Protein AF-A0A957CDW3-F1 (afdb_monomer_lite)

Sequence (200 aa):
MITVSVGALLAKTVTDSLGHLIYVVRAGDLIFYVGQSRRDVLTRFAEHVQKPSRLGQLIRLNAPASHDWLVDFYALADCTAFVRQKSLFALQAWQHFDMDMAEQAMIAAMRPVLNLDFNEKPTPLPARYRGHAALQLPKPVSNVSPTTSPQDRIWLNRMSLQGWVYEKTGTRTIWRHRSGKTLTEAEMAPYRYAGRVPRA

Foldseek 3Di:
DDKDFQLCLVVVVDDDQPQFFKKWKFDVLATADIDGHPPGPSVVVVCCLVDPHLVNVQLVQQPPVSRRIMMDTDHLVNLLVLLCVVDPPCVVVSPDDDPVSSRLSCCCVSQHQQDPPSRPDHDADDPVGPDCVVSVGPDPVPVPPPDPDPLLVVLVVVQVVQQWDWDDDDPWIKIAHPVRDIDTPVRCVVCSVVSHYDDD

Structure (mmCIF, N/CA/C/O backbone):
data_AF-A0A957CDW3-F1
#
_entry.id   AF-A0A957CDW3-F1
#
loop_
_atom_site.group_PDB
_atom_site.id
_atom_site.type_symbol
_atom_site.label_atom_id
_atom_site.label_alt_id
_atom_site.label_comp_id
_atom_site.label_asym_id
_atom_site.label_entity_id
_atom_site.label_seq_id
_atom_site.pdbx_PDB_ins_code
_atom_site.Cartn_x
_atom_site.Cartn_y
_atom_site.Cartn_z
_atom_site.occupancy
_atom_site.B_iso_or_equiv
_atom_site.auth_seq_id
_atom_site.auth_comp_id
_atom_site.auth_asym_id
_atom_site.auth_atom_id
_atom_site.pdbx_PDB_model_num
ATOM 1 N N . MET A 1 1 ? 9.710 -14.185 -4.065 1.00 92.62 1 MET A N 1
ATOM 2 C CA . MET A 1 1 ? 8.808 -13.352 -3.238 1.00 92.62 1 MET A CA 1
ATOM 3 C C . MET A 1 1 ? 8.793 -13.821 -1.786 1.00 92.62 1 MET A C 1
ATOM 5 O O . MET A 1 1 ? 8.586 -15.006 -1.541 1.00 92.62 1 MET A O 1
ATOM 9 N N . ILE A 1 2 ? 8.963 -12.894 -0.842 1.00 94.94 2 ILE A N 1
ATOM 10 C CA . ILE A 1 2 ? 8.829 -13.111 0.610 1.00 94.94 2 ILE A CA 1
ATOM 11 C C . ILE A 1 2 ? 7.685 -12.233 1.126 1.00 94.94 2 ILE A C 1
ATOM 13 O O . ILE A 1 2 ? 7.596 -11.079 0.730 1.00 94.94 2 ILE A O 1
ATOM 17 N N . THR A 1 3 ? 6.838 -12.735 2.024 1.00 97.19 3 THR A N 1
ATOM 18 C CA . THR A 1 3 ? 5.757 -11.945 2.641 1.00 97.19 3 THR A CA 1
ATOM 19 C C . THR A 1 3 ? 5.965 -11.853 4.145 1.00 97.19 3 THR A C 1
ATOM 21 O O . THR A 1 3 ? 6.138 -12.868 4.817 1.00 97.19 3 THR A O 1
ATOM 24 N N . VAL A 1 4 ? 5.901 -10.638 4.685 1.00 97.50 4 VAL A N 1
ATOM 25 C CA . VAL A 1 4 ? 6.005 -10.360 6.125 1.00 97.50 4 VAL A CA 1
ATOM 26 C C . VAL A 1 4 ? 4.904 -9.408 6.571 1.00 97.50 4 VAL A C 1
ATOM 28 O O . VAL A 1 4 ? 4.278 -8.752 5.743 1.00 97.50 4 VAL A O 1
ATOM 31 N N . SER A 1 5 ? 4.650 -9.305 7.875 1.00 98.19 5 SER A N 1
ATOM 32 C CA . SER A 1 5 ? 3.726 -8.294 8.393 1.00 98.19 5 SER A CA 1
ATOM 33 C C . SER A 1 5 ? 4.432 -6.965 8.662 1.00 98.19 5 SER A C 1
ATOM 35 O O . SER A 1 5 ? 5.624 -6.919 8.983 1.00 98.19 5 SER A O 1
ATOM 37 N N . VAL A 1 6 ? 3.682 -5.864 8.602 1.00 98.12 6 VAL A N 1
ATOM 38 C CA . VAL A 1 6 ? 4.160 -4.548 9.047 1.00 98.12 6 VAL A CA 1
ATOM 39 C C . VAL A 1 6 ? 4.594 -4.617 10.512 1.00 98.12 6 VAL A C 1
ATOM 41 O O . VAL A 1 6 ? 5.636 -4.072 10.857 1.00 98.12 6 VAL A O 1
ATOM 44 N N . GLY A 1 7 ? 3.856 -5.332 11.367 1.00 98.00 7 GLY A N 1
ATOM 45 C CA . GLY A 1 7 ? 4.224 -5.536 12.769 1.00 98.00 7 GLY A CA 1
ATOM 46 C C . GLY A 1 7 ? 5.605 -6.178 12.941 1.00 98.00 7 GLY A C 1
ATOM 47 O O . GLY A 1 7 ? 6.403 -5.684 13.734 1.00 98.00 7 GLY A O 1
ATOM 48 N N . ALA A 1 8 ? 5.925 -7.216 12.160 1.00 97.56 8 ALA A N 1
ATOM 49 C CA . ALA A 1 8 ? 7.238 -7.866 12.186 1.00 97.56 8 ALA A CA 1
ATOM 50 C C . ALA A 1 8 ? 8.365 -6.920 11.731 1.00 97.56 8 ALA A C 1
ATOM 52 O O . ALA A 1 8 ? 9.437 -6.883 12.338 1.00 97.56 8 ALA A O 1
ATOM 53 N N . LEU A 1 9 ? 8.108 -6.094 10.710 1.00 96.56 9 LEU A N 1
ATOM 54 C CA . LEU A 1 9 ? 9.056 -5.070 10.260 1.00 96.56 9 LEU A CA 1
ATOM 55 C C . LEU A 1 9 ? 9.297 -3.996 11.323 1.00 96.56 9 LEU A C 1
ATOM 57 O O . LEU A 1 9 ? 10.441 -3.624 11.577 1.00 96.56 9 LEU A O 1
ATOM 61 N N . LEU A 1 10 ? 8.235 -3.523 11.979 1.00 96.12 10 LEU A N 1
ATOM 62 C CA . LEU A 1 10 ? 8.336 -2.548 13.067 1.00 96.12 10 LEU A CA 1
ATOM 63 C C . LEU A 1 10 ? 9.081 -3.122 14.280 1.00 96.12 10 LEU A C 1
ATOM 65 O O . LEU A 1 10 ? 9.873 -2.413 14.899 1.00 96.12 10 LEU A O 1
ATOM 69 N N . ALA A 1 11 ? 8.873 -4.405 14.579 1.00 97.06 11 ALA A N 1
ATOM 70 C CA . ALA A 1 11 ? 9.587 -5.136 15.623 1.00 97.06 11 ALA A CA 1
ATOM 71 C C . ALA A 1 11 ? 11.026 -5.521 15.229 1.00 97.06 11 ALA A C 1
ATOM 73 O O . ALA A 1 11 ? 11.760 -6.044 16.065 1.00 97.06 11 ALA A O 1
ATOM 74 N N . LYS A 1 12 ? 11.440 -5.257 13.979 1.00 95.62 12 LYS A N 1
ATOM 75 C CA . LYS A 1 12 ? 12.754 -5.614 13.420 1.00 95.62 12 LYS A CA 1
ATOM 76 C C . LYS A 1 12 ? 13.086 -7.108 13.550 1.00 95.62 12 LYS A C 1
ATOM 78 O O . LYS A 1 12 ? 14.241 -7.470 13.745 1.00 95.62 12 LYS A O 1
ATOM 83 N N . THR A 1 13 ? 12.080 -7.977 13.444 1.00 96.69 13 THR A N 1
ATOM 84 C CA . THR A 1 13 ? 12.263 -9.438 13.523 1.00 96.69 13 THR A CA 1
ATOM 85 C C . THR A 1 13 ? 12.524 -10.086 12.163 1.00 96.69 13 THR A C 1
ATOM 87 O O . THR A 1 13 ? 12.844 -11.269 12.095 1.00 96.69 13 THR A O 1
ATOM 90 N N . VAL A 1 14 ? 12.401 -9.321 11.078 1.00 94.25 14 VAL A N 1
ATOM 91 C CA . VAL A 1 14 ? 12.679 -9.768 9.711 1.00 94.25 14 VAL A CA 1
ATOM 92 C C . VAL A 1 14 ? 14.147 -9.512 9.388 1.00 94.25 14 VAL A C 1
ATOM 94 O O . VAL A 1 14 ? 14.598 -8.370 9.451 1.00 94.25 14 VAL A O 1
ATOM 97 N N . THR A 1 15 ? 14.882 -10.561 9.027 1.00 87.88 15 THR A N 1
ATOM 98 C CA . THR A 1 15 ? 16.323 -10.489 8.730 1.00 87.88 15 THR A CA 1
ATOM 99 C C . THR A 1 15 ? 16.674 -10.869 7.295 1.00 87.88 15 THR A C 1
ATOM 101 O O . THR A 1 15 ? 17.734 -10.475 6.816 1.00 87.88 15 THR A O 1
ATOM 104 N N . ASP A 1 16 ? 15.791 -11.578 6.589 1.00 85.31 16 ASP A N 1
ATOM 105 C CA . ASP A 1 16 ? 16.038 -12.038 5.224 1.00 85.31 16 ASP A CA 1
ATOM 106 C C . ASP A 1 16 ? 15.225 -11.232 4.203 1.00 85.31 16 ASP A C 1
ATOM 108 O O . ASP A 1 16 ? 14.002 -11.344 4.103 1.00 85.31 16 ASP A O 1
ATOM 112 N N . SER A 1 17 ? 15.921 -10.368 3.469 1.00 86.88 17 SER A N 1
ATOM 113 C CA . SER A 1 17 ? 15.376 -9.631 2.321 1.00 86.88 17 SER A CA 1
ATOM 114 C C . SER A 1 17 ? 16.399 -9.466 1.193 1.00 86.88 17 SER A C 1
ATOM 116 O O . SER A 1 17 ? 16.165 -8.732 0.231 1.00 86.88 17 SER A O 1
ATOM 118 N N . LEU A 1 18 ? 17.540 -10.159 1.288 1.00 87.75 18 LEU A N 1
ATOM 119 C CA . LEU A 1 18 ? 18.625 -10.038 0.319 1.00 87.75 18 LEU A CA 1
ATOM 120 C C . LEU A 1 18 ? 18.124 -10.393 -1.087 1.00 87.75 18 LEU A C 1
ATOM 122 O O . LEU A 1 18 ? 17.318 -11.304 -1.273 1.00 87.75 18 LEU A O 1
ATOM 126 N N . GLY A 1 19 ? 18.563 -9.622 -2.083 1.00 87.19 19 GLY A N 1
ATOM 127 C CA . GLY A 1 19 ? 18.152 -9.793 -3.481 1.00 87.19 19 GLY A CA 1
ATOM 128 C C . GLY A 1 19 ? 16.737 -9.302 -3.819 1.00 87.19 19 GLY A C 1
ATOM 129 O O . GLY A 1 19 ? 16.377 -9.282 -4.997 1.00 87.19 19 GLY A O 1
ATOM 130 N N . HIS A 1 20 ? 15.950 -8.858 -2.835 1.00 92.00 20 HIS A N 1
ATOM 131 C CA . HIS A 1 20 ? 14.648 -8.248 -3.075 1.00 92.00 20 HIS A CA 1
ATOM 132 C C . HIS A 1 20 ? 14.802 -6.732 -3.146 1.00 92.00 20 HIS A C 1
ATOM 134 O O . HIS A 1 20 ? 15.309 -6.099 -2.222 1.00 92.00 20 HIS A O 1
ATOM 140 N N . LEU A 1 21 ? 14.381 -6.151 -4.265 1.00 94.19 21 LEU A N 1
ATOM 141 C CA . LEU A 1 21 ? 14.587 -4.731 -4.560 1.00 94.19 21 LEU A CA 1
ATOM 142 C C . LEU A 1 21 ? 13.279 -3.945 -4.582 1.00 94.19 21 LEU A C 1
ATOM 144 O O . LEU A 1 21 ? 13.303 -2.719 -4.525 1.00 94.19 21 LEU A O 1
ATOM 148 N N . ILE A 1 22 ? 12.141 -4.636 -4.656 1.00 97.50 22 ILE A N 1
ATOM 149 C CA . ILE A 1 22 ? 10.808 -4.037 -4.720 1.00 97.50 22 ILE A CA 1
ATOM 150 C C . ILE A 1 22 ? 9.981 -4.556 -3.548 1.00 97.50 22 ILE A C 1
ATOM 152 O O . ILE A 1 22 ? 10.108 -5.713 -3.150 1.00 97.50 22 ILE A O 1
ATOM 156 N N . TYR A 1 23 ? 9.138 -3.702 -2.979 1.00 98.12 23 TYR A N 1
ATOM 157 C CA . TYR A 1 23 ? 8.225 -4.056 -1.904 1.00 98.12 23 TYR A CA 1
ATOM 158 C C . TYR A 1 23 ? 6.816 -3.523 -2.165 1.00 98.12 23 TYR A C 1
ATOM 160 O O . TYR A 1 23 ? 6.630 -2.432 -2.705 1.00 98.12 23 TYR A O 1
ATOM 168 N N . VAL A 1 24 ? 5.815 -4.296 -1.753 1.00 98.50 24 VAL A N 1
ATOM 169 C CA . VAL A 1 24 ? 4.394 -3.983 -1.920 1.00 98.50 24 VAL A CA 1
ATOM 170 C C . VAL A 1 24 ? 3.710 -4.037 -0.564 1.00 98.50 24 VAL A C 1
ATOM 172 O O . VAL A 1 24 ? 3.741 -5.068 0.095 1.00 98.50 24 VAL A O 1
ATOM 175 N N . VAL A 1 25 ? 3.071 -2.945 -0.144 1.00 98.56 25 VAL A N 1
ATOM 176 C CA . VAL A 1 25 ? 2.333 -2.869 1.128 1.00 98.56 25 VAL A CA 1
ATOM 177 C C . VAL A 1 25 ? 0.840 -3.006 0.864 1.00 98.56 25 VAL A C 1
ATOM 179 O O . VAL A 1 25 ? 0.289 -2.233 0.075 1.00 98.56 25 VAL A O 1
ATOM 182 N N . ARG A 1 26 ? 0.161 -3.940 1.539 1.00 98.56 26 ARG A N 1
ATOM 183 C CA . ARG A 1 26 ? -1.263 -4.237 1.307 1.00 98.56 26 ARG A CA 1
ATOM 184 C C . ARG A 1 26 ? -2.026 -4.701 2.547 1.00 98.56 26 ARG A C 1
ATOM 186 O O . ARG A 1 26 ? -1.447 -5.206 3.504 1.00 98.56 26 ARG A O 1
ATOM 193 N N . ALA A 1 27 ? -3.351 -4.584 2.497 1.00 98.19 27 ALA A N 1
ATOM 194 C CA . ALA A 1 27 ? -4.272 -5.201 3.454 1.00 98.19 27 ALA A CA 1
ATOM 195 C C . ALA A 1 27 ? -5.297 -6.066 2.709 1.00 98.19 27 ALA A C 1
ATOM 197 O O . ALA A 1 27 ? -6.208 -5.540 2.064 1.00 98.19 27 ALA A O 1
ATOM 198 N N . GLY A 1 28 ? -5.149 -7.392 2.802 1.00 96.19 28 GLY A N 1
ATOM 199 C CA . GLY A 1 28 ? -5.871 -8.322 1.930 1.00 96.19 28 GLY A CA 1
ATOM 200 C C . GLY A 1 28 ? -5.474 -8.088 0.471 1.00 96.19 28 GLY A C 1
ATOM 201 O O . GLY A 1 28 ? -4.280 -8.066 0.165 1.00 96.19 28 GLY A O 1
ATOM 202 N N . ASP A 1 29 ? -6.468 -7.847 -0.385 1.00 97.12 29 ASP A N 1
ATOM 203 C CA . ASP A 1 29 ? -6.284 -7.560 -1.817 1.00 97.12 29 ASP A CA 1
ATOM 204 C C . ASP A 1 29 ? -6.042 -6.072 -2.119 1.00 97.12 29 ASP A C 1
ATOM 206 O O . ASP A 1 29 ? -5.715 -5.697 -3.243 1.00 97.12 29 ASP A O 1
ATOM 210 N N . LEU A 1 30 ? -6.218 -5.187 -1.131 1.00 97.50 30 LEU A N 1
ATOM 211 C CA . LEU A 1 30 ? -6.026 -3.756 -1.336 1.00 97.50 30 LEU A CA 1
ATOM 212 C C . LEU A 1 30 ? -4.543 -3.398 -1.256 1.00 97.50 30 LEU A C 1
ATOM 214 O O . LEU A 1 30 ? -3.965 -3.405 -0.167 1.00 97.50 30 LEU A O 1
ATOM 218 N N . ILE A 1 31 ? -3.962 -3.002 -2.387 1.00 98.56 31 ILE A N 1
ATOM 219 C CA . ILE A 1 31 ? -2.577 -2.537 -2.457 1.00 98.56 31 ILE A CA 1
ATOM 220 C C . ILE A 1 31 ? -2.498 -1.053 -2.096 1.00 98.56 31 ILE A C 1
ATOM 222 O O . ILE A 1 31 ? -3.066 -0.195 -2.770 1.00 98.56 31 ILE A O 1
ATOM 226 N N . PHE A 1 32 ? -1.765 -0.724 -1.036 1.00 98.38 32 PHE A N 1
ATOM 227 C CA . PHE A 1 32 ? -1.558 0.663 -0.630 1.00 98.38 32 PHE A CA 1
ATOM 228 C C . PHE A 1 32 ? -0.414 1.319 -1.377 1.00 98.38 32 PHE A C 1
ATOM 230 O O . PHE A 1 32 ? -0.538 2.479 -1.762 1.00 98.38 32 PHE A O 1
ATOM 237 N N . TYR A 1 33 ? 0.701 0.614 -1.542 1.00 98.62 33 TYR A N 1
ATOM 238 C CA . TYR A 1 33 ? 1.927 1.213 -2.048 1.00 98.62 33 TYR A CA 1
ATOM 239 C C . TYR A 1 33 ? 2.832 0.167 -2.685 1.00 98.62 33 TYR A C 1
ATOM 241 O O . TYR A 1 33 ? 2.944 -0.943 -2.169 1.00 98.62 33 TYR A O 1
ATOM 249 N N . VAL A 1 34 ? 3.501 0.556 -3.764 1.00 98.56 34 VAL A N 1
ATOM 250 C CA . VAL A 1 34 ? 4.625 -0.161 -4.366 1.00 98.56 34 VAL A CA 1
ATOM 251 C C . VAL A 1 34 ? 5.841 0.748 -4.253 1.00 98.56 34 VAL A C 1
ATOM 253 O O . VAL A 1 34 ? 5.745 1.937 -4.543 1.00 98.56 34 VAL A O 1
ATOM 256 N N . GLY A 1 35 ? 6.967 0.221 -3.797 1.00 97.75 35 GLY A N 1
ATOM 257 C CA . GLY A 1 35 ? 8.205 0.980 -3.708 1.00 97.75 35 GLY A CA 1
ATOM 258 C C . GLY A 1 35 ? 9.411 0.126 -4.036 1.00 97.75 35 GLY A C 1
ATOM 259 O O . GLY A 1 35 ? 9.346 -1.099 -4.001 1.00 97.75 35 GLY A O 1
ATOM 260 N N . GLN A 1 36 ? 10.535 0.782 -4.283 1.00 97.25 36 GLN A N 1
ATOM 261 C CA . GLN A 1 36 ? 11.801 0.114 -4.557 1.00 97.25 36 GLN A CA 1
ATOM 262 C C . GLN A 1 36 ? 12.953 0.617 -3.677 1.00 97.25 36 GLN A C 1
ATOM 264 O O . GLN A 1 36 ? 12.893 1.700 -3.083 1.00 97.25 36 GLN A O 1
ATOM 269 N N . SER A 1 37 ? 14.014 -0.182 -3.579 1.00 95.38 37 SER A N 1
ATOM 270 C CA . SER A 1 37 ? 15.261 0.154 -2.893 1.00 95.38 37 SER A CA 1
ATOM 271 C C . SER A 1 37 ? 16.440 -0.581 -3.526 1.00 95.38 37 SER A C 1
ATOM 273 O O . SER A 1 37 ? 16.475 -1.806 -3.550 1.00 95.38 37 SER A O 1
ATOM 275 N N . ARG A 1 38 ? 17.457 0.168 -3.976 1.00 90.06 38 ARG A N 1
ATOM 276 C CA . ARG A 1 38 ? 18.706 -0.403 -4.526 1.00 90.06 38 ARG A CA 1
ATOM 277 C C . ARG A 1 38 ? 19.630 -1.003 -3.467 1.00 90.06 38 ARG A C 1
ATOM 279 O O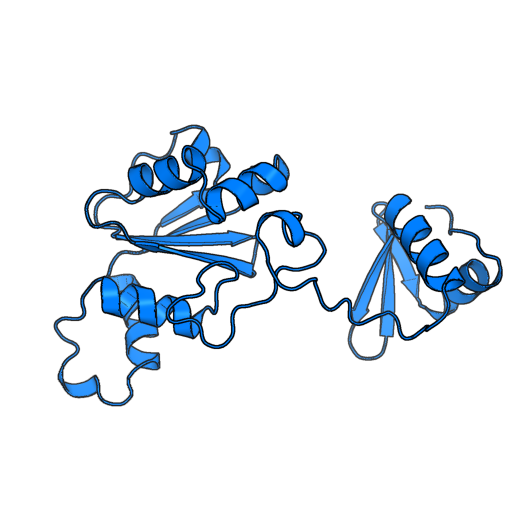 . ARG A 1 38 ? 20.579 -1.691 -3.819 1.00 90.06 38 ARG A O 1
ATOM 286 N N . ARG A 1 39 ? 19.426 -0.649 -2.195 1.00 87.81 39 ARG A N 1
ATOM 287 C CA . ARG A 1 39 ? 20.315 -1.043 -1.092 1.00 87.81 39 ARG A CA 1
ATOM 288 C C . ARG A 1 39 ? 19.686 -2.147 -0.262 1.00 87.81 39 ARG A C 1
ATOM 290 O O . ARG A 1 39 ? 20.239 -3.229 -0.155 1.00 87.81 39 ARG A O 1
ATOM 297 N N . ASP A 1 40 ? 18.550 -1.821 0.337 1.00 91.56 40 ASP A N 1
ATOM 298 C CA . ASP A 1 40 ? 17.845 -2.675 1.281 1.00 91.56 40 ASP A C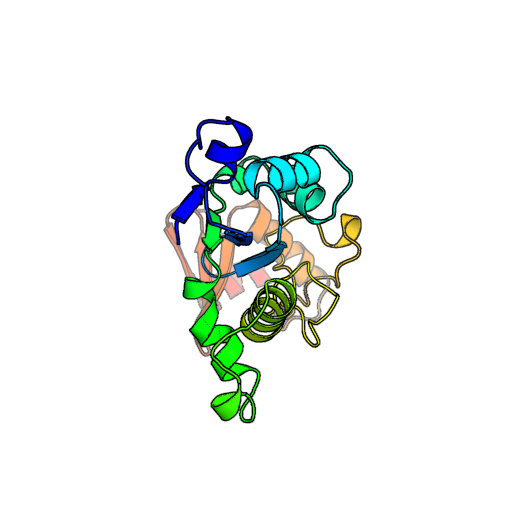A 1
ATOM 299 C C . ASP A 1 40 ? 16.396 -2.187 1.415 1.00 91.56 40 ASP A C 1
ATOM 301 O O . ASP A 1 40 ? 16.141 -1.001 1.676 1.00 91.56 40 ASP A O 1
ATOM 305 N N . VAL A 1 41 ? 15.442 -3.087 1.193 1.00 95.06 41 VAL A N 1
ATOM 306 C CA . VAL A 1 41 ? 14.007 -2.796 1.304 1.00 95.06 41 VAL A CA 1
ATOM 307 C C . VAL A 1 41 ? 13.578 -2.594 2.757 1.00 95.06 41 VAL A C 1
ATOM 309 O O . VAL A 1 41 ? 12.691 -1.776 3.004 1.00 95.06 41 VAL A O 1
ATOM 312 N N . LEU A 1 42 ? 14.241 -3.238 3.726 1.00 95.19 42 LEU A N 1
ATOM 313 C CA . LEU A 1 42 ? 13.925 -3.099 5.152 1.00 95.19 42 LEU A CA 1
ATOM 314 C C . LEU A 1 42 ? 14.270 -1.696 5.652 1.00 95.19 42 LEU A C 1
ATOM 316 O O . LEU A 1 42 ? 13.422 -1.012 6.231 1.00 95.19 42 LEU A O 1
ATOM 320 N N . THR A 1 43 ? 15.487 -1.227 5.365 1.00 94.19 43 THR A N 1
ATOM 321 C CA . THR A 1 43 ? 15.927 0.136 5.686 1.00 94.19 43 THR A CA 1
ATOM 322 C C . THR A 1 43 ? 15.004 1.163 5.039 1.00 94.19 43 THR A C 1
ATOM 324 O O . THR A 1 43 ? 14.530 2.076 5.715 1.00 94.19 43 THR A O 1
ATOM 327 N N . ARG A 1 44 ? 14.675 0.998 3.750 1.00 95.94 44 ARG A N 1
ATOM 328 C CA . ARG A 1 44 ? 13.782 1.929 3.049 1.00 95.94 44 ARG A CA 1
ATOM 329 C C . ARG A 1 44 ? 12.382 1.956 3.663 1.00 95.94 44 ARG A C 1
ATOM 331 O O . ARG A 1 44 ? 11.809 3.031 3.835 1.00 95.94 44 ARG A O 1
ATOM 338 N N . PHE A 1 45 ? 11.839 0.799 4.033 1.00 95.50 45 PHE A N 1
ATOM 339 C CA . PHE A 1 45 ? 10.559 0.724 4.730 1.00 95.50 45 PHE A CA 1
ATOM 340 C C . PHE A 1 45 ? 10.614 1.440 6.090 1.00 95.50 45 PHE A C 1
ATOM 342 O O . PHE A 1 45 ? 9.727 2.233 6.412 1.00 95.50 45 PHE A O 1
ATOM 349 N N . ALA A 1 46 ? 11.683 1.239 6.867 1.00 95.50 46 ALA A N 1
ATOM 350 C CA . ALA A 1 46 ? 11.879 1.931 8.139 1.00 95.50 46 ALA A CA 1
ATOM 351 C C . ALA A 1 46 ? 11.934 3.461 7.965 1.00 95.50 46 ALA A C 1
ATOM 353 O O . ALA A 1 46 ? 11.319 4.190 8.747 1.00 95.50 46 ALA A O 1
ATOM 354 N N . GLU A 1 47 ? 12.585 3.961 6.909 1.00 96.50 47 GLU A N 1
ATOM 355 C CA . GLU A 1 47 ? 12.595 5.392 6.585 1.00 96.50 47 GLU A CA 1
ATOM 356 C C . GLU A 1 47 ? 11.185 5.944 6.352 1.00 96.50 47 GLU A C 1
ATOM 358 O O . GLU A 1 47 ? 10.879 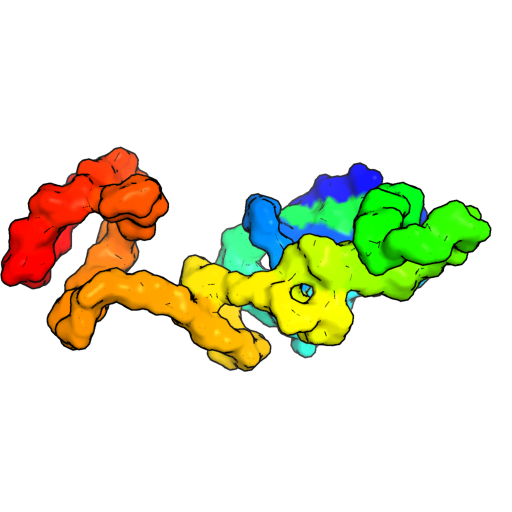7.041 6.822 1.00 96.50 47 GLU A O 1
ATOM 363 N N . HIS A 1 48 ? 10.311 5.197 5.664 1.00 96.50 48 HIS A N 1
ATOM 364 C CA . HIS A 1 48 ? 8.923 5.614 5.453 1.00 96.50 48 HIS A CA 1
ATOM 365 C C . HIS A 1 48 ? 8.175 5.813 6.769 1.00 96.50 48 HIS A C 1
ATOM 367 O O . HIS A 1 48 ? 7.390 6.758 6.877 1.00 96.50 48 HIS A O 1
ATOM 373 N N . VAL A 1 49 ? 8.414 4.942 7.750 1.00 94.50 49 VAL A N 1
ATOM 374 C CA . VAL A 1 49 ? 7.772 4.999 9.067 1.00 94.50 49 VAL A CA 1
ATOM 375 C C . VAL A 1 49 ? 8.359 6.117 9.930 1.00 94.50 49 VAL A C 1
ATOM 377 O O . VAL A 1 49 ? 7.609 6.781 10.644 1.00 94.50 49 VAL A O 1
ATOM 380 N N . GLN A 1 50 ? 9.668 6.360 9.860 1.00 94.25 50 GLN A N 1
ATOM 381 C CA . GLN A 1 50 ? 10.346 7.376 10.673 1.00 94.25 50 GLN A CA 1
ATOM 382 C C . GLN A 1 50 ? 10.145 8.800 10.141 1.00 94.25 50 GLN A C 1
ATOM 384 O O . GLN A 1 50 ? 9.981 9.738 10.918 1.00 94.25 50 GLN A O 1
ATOM 389 N N . LYS A 1 51 ? 10.144 8.977 8.817 1.00 92.88 51 LYS A N 1
ATOM 390 C CA . LYS A 1 51 ? 9.988 10.282 8.163 1.00 92.88 51 LYS A CA 1
ATOM 391 C C . LYS A 1 51 ? 8.513 10.558 7.838 1.00 92.88 51 LYS A C 1
ATOM 393 O O . LYS A 1 51 ? 7.698 9.631 7.762 1.00 92.88 51 LYS A O 1
ATOM 398 N N . PRO A 1 52 ? 8.115 11.827 7.631 1.00 87.50 52 PRO A N 1
ATOM 399 C CA . PRO A 1 52 ? 6.763 12.167 7.199 1.00 87.50 52 PRO A CA 1
ATOM 400 C C . PRO A 1 52 ? 6.540 11.756 5.734 1.00 87.50 52 PRO A C 1
ATOM 402 O O . PRO A 1 52 ? 6.546 12.580 4.830 1.00 87.50 52 PRO A O 1
ATOM 405 N N . SER A 1 53 ? 6.326 10.462 5.497 1.00 96.31 53 SER A N 1
ATOM 406 C CA . SER A 1 53 ? 5.867 9.928 4.213 1.00 96.31 53 SER A CA 1
ATOM 407 C C . SER A 1 53 ? 4.374 9.597 4.266 1.00 96.31 53 SER A C 1
ATOM 409 O O . SER A 1 53 ? 3.839 9.308 5.340 1.00 96.31 53 SER A O 1
ATOM 411 N N . ARG A 1 54 ? 3.690 9.596 3.114 1.00 97.12 54 ARG A N 1
ATOM 412 C CA . ARG A 1 54 ? 2.268 9.210 3.039 1.00 97.12 54 ARG A CA 1
ATOM 413 C C . ARG A 1 54 ? 2.031 7.779 3.523 1.00 97.12 54 ARG A C 1
ATOM 415 O O . ARG A 1 54 ? 1.083 7.544 4.264 1.00 97.12 54 ARG A O 1
ATOM 422 N N . LEU A 1 55 ? 2.921 6.849 3.166 1.00 98.06 55 LEU A N 1
ATOM 423 C CA . LEU A 1 55 ? 2.860 5.461 3.629 1.00 98.06 55 LEU A CA 1
ATOM 424 C C . LEU A 1 55 ? 2.997 5.370 5.156 1.00 98.06 55 LEU A C 1
ATOM 426 O O . LEU A 1 55 ? 2.144 4.779 5.815 1.00 98.06 55 LEU A O 1
ATOM 430 N N . GLY A 1 56 ? 4.017 6.011 5.734 1.00 97.81 56 GLY A N 1
ATOM 431 C CA . GLY A 1 56 ? 4.216 6.016 7.185 1.00 97.81 56 GLY A CA 1
ATOM 432 C C . GLY A 1 56 ? 3.061 6.672 7.941 1.00 97.81 56 GLY A C 1
ATOM 433 O O . GLY A 1 56 ? 2.628 6.166 8.974 1.00 97.81 56 GLY A O 1
ATOM 434 N N . GLN A 1 57 ? 2.514 7.773 7.412 1.00 97.44 57 GLN A N 1
ATOM 435 C CA . GLN A 1 57 ? 1.315 8.413 7.961 1.00 97.44 57 GLN A CA 1
ATOM 436 C C . GLN A 1 57 ? 0.099 7.474 7.905 1.00 97.44 57 GLN A C 1
ATOM 438 O O . GLN A 1 57 ? -0.596 7.345 8.911 1.00 97.44 57 GLN A O 1
ATOM 443 N N . LEU A 1 58 ? -0.137 6.783 6.781 1.00 97.81 58 LEU A N 1
ATOM 444 C CA . LEU A 1 58 ? -1.240 5.826 6.645 1.00 97.81 58 LEU A CA 1
ATOM 445 C C . LEU A 1 58 ? -1.123 4.682 7.665 1.00 97.81 58 LEU A C 1
ATOM 447 O O . LEU A 1 58 ? -2.112 4.361 8.327 1.00 97.81 58 LEU A O 1
ATOM 451 N N . ILE A 1 59 ? 0.076 4.113 7.834 1.00 97.94 59 ILE A N 1
ATOM 452 C CA . ILE A 1 59 ? 0.351 3.062 8.829 1.00 97.94 59 ILE A CA 1
ATOM 453 C C . ILE A 1 59 ? 0.027 3.566 10.240 1.00 97.94 59 ILE A C 1
ATOM 455 O O . ILE A 1 59 ? -0.732 2.915 10.957 1.00 97.94 59 ILE A O 1
ATOM 459 N N . ARG A 1 60 ? 0.533 4.745 10.631 1.00 97.31 60 ARG A N 1
ATOM 460 C CA . ARG A 1 60 ? 0.301 5.312 11.974 1.00 97.31 60 ARG A CA 1
ATOM 461 C C . ARG A 1 60 ? -1.171 5.614 12.244 1.00 97.31 60 ARG A C 1
ATOM 463 O O . ARG A 1 60 ? -1.668 5.313 13.323 1.00 97.31 60 ARG A O 1
ATOM 470 N N . LEU A 1 61 ? -1.886 6.180 11.271 1.00 96.56 61 LEU A N 1
ATOM 471 C CA . LEU A 1 61 ? -3.298 6.549 11.428 1.00 96.56 61 LEU A CA 1
ATOM 472 C C . LEU A 1 61 ? -4.218 5.341 11.635 1.00 96.56 61 LEU A C 1
ATOM 474 O O . LEU A 1 61 ? -5.276 5.485 12.248 1.00 96.56 61 LEU A O 1
ATOM 478 N N . ASN A 1 62 ? -3.828 4.172 11.123 1.00 97.12 62 ASN A N 1
ATOM 479 C CA . ASN A 1 62 ? -4.610 2.938 11.187 1.00 97.12 62 ASN A CA 1
ATOM 480 C C . ASN A 1 62 ? -4.055 1.922 12.200 1.00 97.12 62 ASN A C 1
ATOM 482 O O . ASN A 1 62 ? -4.522 0.784 12.238 1.00 97.12 62 ASN A O 1
ATOM 486 N N . ALA A 1 63 ? -3.088 2.312 13.034 1.00 96.94 63 ALA A N 1
ATOM 487 C CA . ALA A 1 63 ? -2.627 1.476 14.136 1.00 96.94 63 ALA A CA 1
ATOM 488 C C . ALA A 1 63 ? -3.753 1.269 15.181 1.00 96.94 63 ALA A C 1
ATOM 490 O O . ALA A 1 63 ? -4.562 2.180 15.399 1.00 96.94 63 ALA A O 1
ATOM 491 N N . PRO A 1 64 ? -3.832 0.089 15.831 1.00 97.62 64 PRO A N 1
ATOM 492 C CA . PRO A 1 64 ? -2.914 -1.051 15.701 1.00 97.62 64 PRO A CA 1
ATOM 493 C C . PRO A 1 64 ? -3.225 -1.983 14.519 1.00 97.62 64 PRO A C 1
ATOM 495 O O . PRO A 1 64 ? -2.390 -2.809 14.174 1.00 97.62 64 PRO A O 1
ATOM 498 N N . ALA A 1 65 ? -4.384 -1.846 13.866 1.00 97.44 65 ALA A N 1
ATOM 499 C CA . ALA A 1 65 ? -4.810 -2.744 12.785 1.00 97.44 65 ALA A CA 1
ATOM 500 C C . ALA A 1 65 ? -3.848 -2.762 11.581 1.00 97.44 65 ALA A C 1
ATOM 502 O O . ALA A 1 65 ? -3.833 -3.716 10.809 1.00 97.44 65 ALA A O 1
ATOM 503 N N . SER A 1 66 ? -3.034 -1.715 11.412 1.00 98.19 66 SER A N 1
ATOM 504 C CA . SER A 1 66 ? -1.982 -1.672 10.397 1.00 98.19 66 SER A CA 1
ATOM 505 C C . SER A 1 66 ? -0.821 -2.629 10.633 1.00 98.19 66 SER A C 1
ATOM 507 O O . SER A 1 66 ? -0.070 -2.882 9.698 1.00 98.19 66 SER A O 1
ATOM 509 N N . HIS A 1 67 ? -0.674 -3.194 11.832 1.00 98.38 67 HIS A N 1
ATOM 510 C CA . HIS A 1 67 ? 0.382 -4.164 12.123 1.0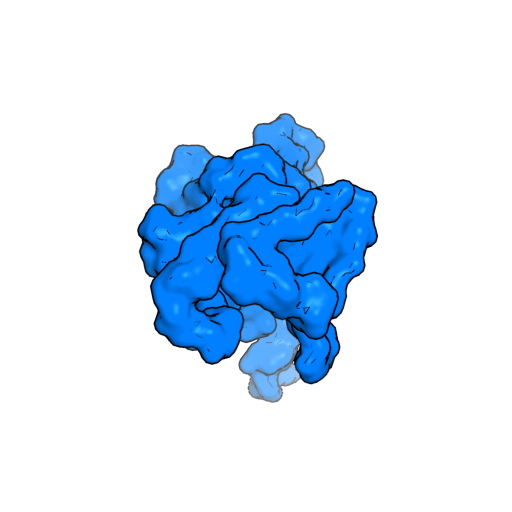0 98.38 67 HIS A CA 1
ATOM 511 C C . HIS A 1 67 ? 0.148 -5.505 11.416 1.00 98.38 67 HIS A C 1
ATOM 513 O O . HIS A 1 67 ? 1.119 -6.172 11.062 1.00 98.38 67 HIS A O 1
ATOM 519 N N . ASP A 1 68 ? -1.114 -5.850 11.148 1.00 98.38 68 ASP A N 1
ATOM 520 C CA . ASP A 1 68 ? -1.503 -7.074 10.436 1.00 98.38 68 ASP A CA 1
ATOM 521 C C . ASP A 1 68 ? -1.457 -6.911 8.909 1.00 98.38 68 ASP A C 1
ATOM 523 O O . ASP A 1 68 ? -1.736 -7.848 8.161 1.00 98.38 68 ASP A O 1
ATOM 527 N N . TRP A 1 69 ? -1.128 -5.713 8.414 1.00 98.56 69 TRP A N 1
ATOM 528 C CA . TRP A 1 69 ? -0.920 -5.500 6.985 1.00 98.56 69 TRP A CA 1
ATOM 529 C C . TRP A 1 69 ? 0.316 -6.256 6.517 1.00 98.56 69 TRP A C 1
ATOM 531 O O . TRP A 1 69 ? 1.259 -6.468 7.279 1.00 98.56 69 TRP A O 1
ATOM 541 N N . LEU A 1 70 ? 0.312 -6.638 5.247 1.00 98.50 70 LEU A N 1
ATOM 542 C CA . LEU A 1 70 ? 1.368 -7.432 4.645 1.00 98.50 70 LEU A CA 1
ATOM 543 C C . LEU A 1 70 ? 2.289 -6.549 3.810 1.00 98.50 70 LEU A C 1
ATOM 545 O O . LEU A 1 70 ? 1.852 -5.580 3.183 1.00 98.50 70 LEU A O 1
ATOM 549 N N . VAL A 1 71 ? 3.565 -6.911 3.814 1.00 98.31 71 VAL A N 1
ATOM 550 C CA . VAL A 1 71 ? 4.600 -6.369 2.947 1.00 98.31 71 VAL A CA 1
ATOM 551 C C . VAL A 1 71 ? 5.208 -7.529 2.176 1.00 98.31 71 VAL A C 1
ATOM 553 O O . VAL A 1 71 ? 5.828 -8.415 2.762 1.00 98.31 71 VAL A O 1
ATOM 556 N N . ASP A 1 72 ? 4.994 -7.532 0.867 1.00 98.06 72 ASP A N 1
ATOM 557 C CA . ASP A 1 72 ? 5.566 -8.520 -0.037 1.00 98.06 72 ASP A CA 1
ATOM 558 C C . ASP A 1 72 ? 6.854 -7.951 -0.640 1.00 98.06 72 ASP A C 1
ATOM 560 O O . ASP A 1 72 ? 6.837 -6.877 -1.241 1.00 98.06 72 ASP A O 1
ATOM 564 N N . PHE A 1 73 ? 7.964 -8.660 -0.498 1.00 97.00 73 PHE A N 1
ATOM 565 C CA . PHE A 1 73 ? 9.245 -8.357 -1.118 1.00 97.00 73 PHE A CA 1
ATOM 566 C C . PHE A 1 73 ? 9.404 -9.161 -2.403 1.00 97.00 73 PHE A C 1
ATOM 568 O O . PHE A 1 73 ? 9.233 -10.382 -2.407 1.00 97.00 73 PHE A O 1
ATOM 575 N N . TYR A 1 74 ? 9.766 -8.476 -3.484 1.00 96.56 74 TYR A N 1
ATOM 576 C CA . TYR A 1 74 ? 9.947 -9.029 -4.821 1.00 96.56 74 TYR A CA 1
ATOM 577 C C . TYR A 1 74 ? 11.407 -8.892 -5.254 1.00 96.56 74 TYR A C 1
ATOM 579 O O . TYR A 1 74 ? 12.006 -7.811 -5.187 1.00 96.56 74 TYR A O 1
ATOM 587 N N . ALA A 1 75 ? 11.974 -9.996 -5.734 1.00 94.56 75 ALA A N 1
ATOM 588 C CA . ALA A 1 75 ? 13.153 -9.944 -6.581 1.00 94.56 75 ALA A CA 1
ATOM 589 C C . ALA A 1 75 ? 12.744 -9.447 -7.977 1.00 94.56 75 ALA A C 1
ATOM 591 O O . ALA A 1 75 ? 11.576 -9.539 -8.366 1.00 94.56 75 ALA A O 1
ATOM 592 N N . LEU A 1 76 ? 13.698 -8.960 -8.777 1.00 91.31 76 LEU A N 1
ATOM 593 C CA . LEU A 1 76 ? 13.381 -8.524 -10.145 1.00 91.31 76 LEU A CA 1
ATOM 594 C C . LEU A 1 76 ? 12.766 -9.656 -10.971 1.00 91.31 76 LEU A C 1
ATOM 596 O O . LEU A 1 76 ? 11.779 -9.427 -11.659 1.00 91.31 76 LEU A O 1
ATOM 600 N N . ALA A 1 77 ? 13.268 -10.886 -10.830 1.00 91.62 77 ALA A N 1
ATOM 601 C CA . ALA A 1 77 ? 12.727 -12.052 -11.529 1.00 91.62 77 ALA A CA 1
ATOM 602 C C . ALA A 1 77 ? 11.220 -12.262 -11.269 1.00 91.62 77 ALA A C 1
ATOM 604 O O . ALA A 1 77 ? 10.482 -12.585 -12.205 1.00 91.62 77 ALA A O 1
ATOM 605 N N . ASP A 1 78 ? 10.748 -11.987 -10.045 1.00 93.81 78 ASP A N 1
ATOM 606 C CA . ASP A 1 78 ? 9.332 -12.096 -9.668 1.00 93.81 78 ASP A CA 1
ATOM 607 C C . ASP A 1 78 ? 8.449 -11.070 -10.417 1.00 93.81 78 ASP A C 1
ATOM 609 O O . ASP A 1 78 ? 7.247 -11.271 -10.585 1.00 93.81 78 ASP A O 1
ATOM 613 N N . CYS A 1 79 ? 9.034 -9.970 -10.904 1.00 93.38 79 CYS A N 1
ATOM 614 C CA . CYS A 1 79 ? 8.311 -8.866 -11.540 1.00 93.38 79 CYS A CA 1
ATOM 615 C C . CYS A 1 79 ? 8.071 -9.071 -13.046 1.00 93.38 79 CYS A C 1
ATOM 617 O O . CYS A 1 79 ? 7.335 -8.304 -13.673 1.00 93.38 79 CYS A O 1
ATOM 619 N N . THR A 1 80 ? 8.663 -10.116 -13.635 1.00 91.19 80 THR A N 1
ATOM 620 C CA . THR A 1 80 ? 8.668 -10.366 -15.087 1.00 91.19 80 THR A CA 1
ATOM 621 C C . THR A 1 80 ? 7.262 -10.358 -15.696 1.00 91.19 80 THR A C 1
ATOM 623 O O . THR A 1 80 ? 7.058 -9.807 -16.778 1.00 91.19 80 THR A O 1
ATOM 626 N N . ALA A 1 81 ? 6.273 -10.936 -15.008 1.00 91.38 81 ALA A N 1
ATOM 627 C CA . ALA A 1 81 ? 4.896 -11.004 -15.500 1.00 91.38 81 ALA A CA 1
ATOM 628 C C . ALA A 1 81 ? 4.249 -9.614 -15.652 1.00 91.38 81 ALA A C 1
ATOM 630 O O . ALA A 1 81 ? 3.601 -9.347 -16.665 1.00 91.38 81 ALA A O 1
ATOM 631 N N . PHE A 1 82 ? 4.478 -8.707 -14.697 1.00 92.50 82 PHE A N 1
ATOM 632 C CA . PHE A 1 82 ? 3.946 -7.341 -14.747 1.00 92.50 82 PHE A CA 1
ATOM 633 C C . PHE A 1 82 ? 4.572 -6.544 -15.885 1.00 92.50 82 PHE A C 1
ATOM 635 O O . PHE A 1 82 ? 3.873 -5.863 -16.638 1.00 92.50 82 PHE A O 1
ATOM 642 N N . VAL A 1 83 ? 5.891 -6.674 -16.055 1.00 90.00 83 VAL A N 1
ATOM 643 C CA . VAL A 1 83 ? 6.602 -6.013 -17.151 1.00 90.00 83 VAL A CA 1
ATOM 644 C C . VAL A 1 83 ? 6.056 -6.521 -18.492 1.00 90.00 83 VAL A C 1
ATOM 646 O O . VAL A 1 83 ? 5.809 -5.705 -19.383 1.00 90.00 83 VAL A O 1
ATOM 649 N N . ARG A 1 84 ? 5.794 -7.839 -18.636 1.00 87.88 84 ARG A N 1
ATOM 650 C CA . ARG A 1 84 ? 5.227 -8.451 -19.870 1.00 87.88 84 ARG A CA 1
ATOM 651 C C . ARG A 1 84 ? 3.881 -7.878 -20.234 1.00 87.88 84 ARG A C 1
ATOM 653 O O . ARG A 1 84 ? 3.642 -7.573 -21.398 1.00 87.88 84 ARG A O 1
ATOM 660 N N . GLN A 1 85 ? 3.034 -7.685 -19.239 1.00 86.62 85 GLN A N 1
ATOM 661 C CA . GLN A 1 85 ? 1.717 -7.115 -19.447 1.00 86.62 85 GLN A CA 1
ATOM 662 C C . GLN A 1 85 ? 1.775 -5.648 -19.898 1.00 86.62 85 GLN A C 1
ATOM 664 O O . GLN A 1 85 ? 0.963 -5.234 -20.722 1.00 86.62 85 GLN A O 1
ATOM 669 N N . LYS A 1 86 ? 2.727 -4.861 -19.378 1.00 82.69 86 LYS A N 1
ATOM 670 C CA . LYS A 1 86 ? 2.834 -3.428 -19.694 1.00 82.69 86 LYS A CA 1
ATOM 671 C C . LYS A 1 86 ? 3.325 -3.157 -21.121 1.00 82.69 86 LYS A C 1
ATOM 673 O O . LYS A 1 86 ? 2.977 -2.121 -21.679 1.00 82.69 86 LYS A O 1
ATOM 678 N N . SER A 1 87 ? 4.121 -4.045 -21.721 1.00 73.31 87 SER A N 1
ATOM 679 C CA . SER A 1 87 ? 4.719 -3.799 -23.038 1.00 73.31 87 SER A CA 1
ATOM 680 C C . SER A 1 87 ? 4.515 -4.961 -24.009 1.00 73.31 87 SER A C 1
ATOM 682 O O . SER A 1 87 ? 5.263 -5.937 -24.003 1.00 73.31 87 SER A O 1
ATOM 684 N N . LEU A 1 88 ? 3.543 -4.802 -24.917 1.00 63.12 88 LEU A N 1
ATOM 685 C CA . LEU A 1 88 ? 3.330 -5.696 -26.067 1.00 63.12 88 LEU A CA 1
ATOM 686 C C . LEU A 1 88 ? 4.558 -5.751 -27.001 1.00 63.12 88 LEU A C 1
ATOM 688 O O . LEU A 1 88 ? 4.766 -6.751 -27.680 1.00 63.12 88 LEU A O 1
ATOM 692 N N . PHE A 1 89 ? 5.398 -4.709 -26.998 1.00 55.91 89 PHE A N 1
ATOM 693 C CA . PHE A 1 89 ? 6.589 -4.591 -27.850 1.00 55.91 89 PHE A CA 1
ATOM 694 C C . PHE A 1 89 ? 7.907 -4.956 -27.149 1.00 55.91 89 PHE A C 1
ATOM 696 O O . PHE A 1 89 ? 8.930 -5.099 -27.813 1.00 55.91 89 PHE A O 1
ATOM 703 N N . ALA A 1 90 ? 7.914 -5.187 -25.830 1.00 54.19 90 ALA A N 1
ATOM 704 C CA . ALA A 1 90 ? 9.130 -5.600 -25.120 1.00 54.19 90 ALA A CA 1
ATOM 705 C C . ALA A 1 90 ? 9.549 -7.052 -25.423 1.00 54.19 90 ALA A C 1
ATOM 707 O O . ALA A 1 90 ? 10.635 -7.450 -25.011 1.00 54.19 90 ALA A O 1
ATOM 708 N N . LEU A 1 91 ? 8.740 -7.815 -26.189 1.00 52.12 91 LEU A N 1
ATOM 709 C CA . LEU A 1 91 ? 8.989 -9.190 -26.679 1.00 52.12 91 LEU A CA 1
ATOM 710 C C . LEU A 1 91 ? 10.359 -9.447 -27.304 1.00 52.12 91 LEU A C 1
ATOM 712 O O . LEU A 1 91 ? 10.827 -10.579 -27.231 1.00 52.12 91 LEU A O 1
ATOM 716 N N . GLN A 1 92 ? 11.065 -8.417 -27.763 1.00 55.31 92 GLN A N 1
ATOM 717 C CA . GLN A 1 92 ? 12.406 -8.578 -28.327 1.00 55.31 92 GLN A CA 1
ATOM 718 C C . GLN A 1 92 ? 13.559 -8.111 -27.413 1.00 55.31 92 GLN A C 1
ATOM 720 O O . GLN A 1 92 ? 14.706 -8.422 -27.710 1.00 55.31 92 GLN A O 1
ATOM 725 N N . ALA A 1 93 ? 13.286 -7.451 -26.275 1.00 51.28 93 ALA A N 1
ATOM 726 C CA . ALA A 1 93 ? 14.308 -6.883 -25.375 1.00 51.28 93 ALA A CA 1
ATOM 727 C C . ALA A 1 93 ? 14.276 -7.434 -23.926 1.00 51.28 93 ALA A C 1
ATOM 729 O O . ALA A 1 93 ? 14.990 -6.936 -23.057 1.00 51.28 93 ALA A O 1
ATOM 730 N N . TRP A 1 94 ? 13.479 -8.480 -23.655 1.00 52.44 94 TRP A N 1
ATOM 731 C CA . TRP A 1 94 ? 13.207 -9.055 -22.317 1.00 52.44 94 TRP A CA 1
ATOM 732 C C . TRP A 1 94 ? 14.402 -9.415 -21.448 1.00 52.44 94 TRP A C 1
ATOM 734 O O . TRP A 1 94 ? 14.216 -9.630 -20.251 1.00 52.44 94 TRP A O 1
ATOM 744 N N . GLN A 1 95 ? 15.591 -9.565 -22.022 1.00 60.31 95 GLN A N 1
ATOM 745 C CA . GLN A 1 95 ? 16.704 -10.124 -21.270 1.00 60.31 95 GLN A CA 1
ATOM 746 C C . GLN A 1 95 ? 17.170 -9.202 -20.128 1.00 60.31 95 GLN A C 1
ATOM 748 O O . GLN A 1 95 ? 17.797 -9.705 -19.203 1.00 60.31 95 GLN A O 1
ATOM 753 N N . HIS A 1 96 ? 16.851 -7.897 -20.145 1.00 67.31 96 HIS A N 1
ATOM 754 C CA . HIS A 1 96 ? 17.381 -6.941 -19.162 1.00 67.31 96 HIS A CA 1
ATOM 755 C C . HIS A 1 96 ? 16.393 -5.796 -18.857 1.00 67.31 96 HIS A C 1
ATOM 757 O O . HIS A 1 96 ? 16.593 -4.675 -19.319 1.00 67.31 96 HIS A O 1
ATOM 763 N N . PHE A 1 97 ? 15.323 -6.046 -18.090 1.00 80.44 97 PHE A N 1
ATOM 764 C CA . PHE A 1 97 ? 14.553 -4.939 -17.497 1.00 80.44 97 PHE A CA 1
ATOM 765 C C . PHE A 1 97 ? 15.168 -4.516 -16.161 1.00 80.44 97 PHE A C 1
ATOM 767 O O . PHE A 1 97 ? 15.663 -5.351 -15.402 1.00 80.44 97 PHE A O 1
ATOM 774 N N . ASP A 1 98 ? 15.135 -3.216 -15.881 1.00 89.94 98 ASP A N 1
ATOM 775 C CA . ASP A 1 98 ? 15.645 -2.663 -14.633 1.00 89.94 98 ASP A CA 1
ATOM 776 C C . ASP A 1 98 ? 14.556 -2.542 -13.552 1.00 89.94 98 ASP A C 1
ATOM 778 O O . ASP A 1 98 ? 13.375 -2.851 -13.744 1.00 89.94 98 ASP A O 1
ATOM 782 N N . MET A 1 99 ? 14.991 -2.118 -12.370 1.00 92.38 99 MET A N 1
ATOM 783 C CA . MET A 1 99 ? 14.141 -1.946 -11.196 1.00 92.38 99 MET A CA 1
ATOM 784 C C . MET A 1 99 ? 13.056 -0.879 -11.417 1.00 92.38 99 MET A C 1
ATOM 786 O O . MET A 1 99 ? 11.912 -1.099 -11.024 1.00 92.38 99 MET A O 1
ATOM 790 N N . ASP A 1 100 ? 13.381 0.207 -12.125 1.00 93.31 100 ASP A N 1
ATOM 791 C CA . ASP A 1 100 ? 12.453 1.309 -12.386 1.00 93.31 100 ASP A CA 1
ATOM 792 C C . ASP A 1 100 ? 11.326 0.838 -13.326 1.00 93.31 100 ASP A C 1
ATOM 794 O O . ASP A 1 100 ? 10.143 1.092 -13.083 1.00 93.31 100 ASP A O 1
ATOM 798 N N . MET A 1 101 ? 11.660 0.073 -14.371 1.00 92.12 101 MET A N 1
ATOM 799 C CA . MET A 1 101 ? 10.683 -0.562 -15.259 1.00 92.12 101 MET A CA 1
ATOM 800 C C . MET A 1 101 ? 9.765 -1.526 -14.503 1.00 92.12 101 MET A C 1
ATOM 802 O O . MET A 1 101 ? 8.554 -1.534 -14.746 1.00 92.12 101 MET A O 1
ATOM 806 N N . ALA A 1 102 ? 10.327 -2.328 -13.596 1.00 94.12 102 ALA A N 1
ATOM 807 C CA . ALA A 1 102 ? 9.573 -3.270 -12.779 1.00 94.12 102 ALA A CA 1
ATOM 808 C C . ALA A 1 102 ? 8.610 -2.558 -11.816 1.00 94.12 102 ALA A C 1
ATOM 810 O O . ALA A 1 102 ? 7.420 -2.881 -11.812 1.00 94.12 102 ALA A O 1
ATOM 811 N N . GLU A 1 103 ? 9.074 -1.546 -11.075 1.00 96.62 103 GLU A N 1
ATOM 812 C CA . GLU A 1 103 ? 8.233 -0.734 -10.187 1.00 96.62 103 GLU A CA 1
ATOM 813 C C . GLU A 1 103 ? 7.078 -0.098 -10.968 1.00 96.62 103 GLU A C 1
ATOM 815 O O . GLU A 1 103 ? 5.911 -0.261 -10.604 1.00 96.62 103 GLU A O 1
ATOM 820 N N . GLN A 1 104 ? 7.368 0.561 -12.093 1.00 95.94 104 GLN A N 1
ATOM 821 C CA . GLN A 1 104 ? 6.326 1.199 -12.892 1.00 95.94 104 GLN A CA 1
ATOM 822 C C . GLN A 1 104 ? 5.332 0.193 -13.487 1.00 95.94 104 GLN A C 1
ATOM 824 O O . GLN A 1 104 ? 4.156 0.519 -13.655 1.00 95.94 104 GLN A O 1
ATOM 829 N N . ALA A 1 105 ? 5.784 -1.004 -13.868 1.00 94.94 105 ALA A N 1
ATOM 830 C CA . ALA A 1 105 ? 4.899 -2.055 -14.361 1.00 94.94 105 ALA A CA 1
ATOM 831 C C . ALA A 1 105 ? 3.965 -2.567 -13.261 1.00 94.94 105 ALA A C 1
ATOM 833 O O . ALA A 1 105 ? 2.766 -2.725 -13.495 1.00 94.94 105 ALA A O 1
ATOM 834 N N . MET A 1 106 ? 4.488 -2.751 -12.049 1.00 97.56 106 MET A N 1
ATOM 835 C CA . MET A 1 106 ? 3.690 -3.141 -10.890 1.00 97.56 106 MET A CA 1
ATOM 836 C C . MET A 1 106 ? 2.698 -2.050 -10.486 1.00 97.56 106 MET A C 1
ATOM 838 O O . MET A 1 106 ? 1.534 -2.360 -10.249 1.00 97.56 106 MET A O 1
ATOM 842 N N . ILE A 1 107 ? 3.103 -0.775 -10.474 1.00 98.00 107 ILE A N 1
ATOM 843 C CA . ILE A 1 107 ? 2.194 0.349 -10.202 1.00 98.00 107 ILE A CA 1
ATOM 844 C C . ILE A 1 107 ? 1.051 0.376 -11.225 1.00 98.00 107 ILE A C 1
ATOM 846 O O . ILE A 1 107 ? -0.113 0.463 -10.834 1.00 98.00 107 ILE A O 1
ATOM 850 N N . ALA A 1 108 ? 1.357 0.241 -12.519 1.00 96.06 108 ALA A N 1
ATOM 851 C CA . ALA A 1 108 ? 0.345 0.251 -13.574 1.00 96.06 108 ALA A CA 1
ATOM 852 C C . ALA A 1 108 ? -0.649 -0.920 -13.452 1.00 96.06 108 ALA A C 1
ATOM 854 O O . ALA A 1 108 ? -1.855 -0.736 -13.646 1.00 96.06 108 ALA A O 1
ATOM 855 N N . ALA A 1 109 ? -0.153 -2.113 -13.111 1.00 96.38 109 ALA A N 1
ATOM 856 C CA . ALA A 1 109 ? -0.969 -3.315 -12.977 1.00 96.38 109 ALA A CA 1
ATOM 857 C C . ALA A 1 109 ? -1.808 -3.328 -11.688 1.00 96.38 109 ALA A C 1
ATOM 859 O O . ALA A 1 109 ? -2.994 -3.649 -11.724 1.00 96.38 109 ALA A O 1
ATOM 860 N N . MET A 1 110 ? -1.206 -2.967 -10.552 1.00 97.56 110 MET A N 1
ATOM 861 C CA . MET A 1 110 ? -1.821 -3.076 -9.223 1.00 97.56 110 MET A CA 1
ATOM 862 C C . MET A 1 110 ? -2.608 -1.833 -8.807 1.00 97.56 110 MET A C 1
ATOM 864 O O . MET A 1 110 ? -3.431 -1.915 -7.896 1.00 97.56 110 MET A O 1
ATOM 868 N N . ARG A 1 111 ? -2.357 -0.683 -9.445 1.00 97.88 111 ARG A N 1
ATOM 869 C CA . ARG A 1 111 ? -3.008 0.608 -9.161 1.00 97.88 111 ARG A CA 1
ATOM 870 C C . ARG A 1 111 ? -3.055 0.928 -7.662 1.00 97.88 111 ARG A C 1
ATOM 872 O O . ARG A 1 111 ? -4.142 1.138 -7.113 1.00 97.88 111 ARG A O 1
ATOM 879 N N . PRO A 1 112 ? -1.904 0.952 -6.972 1.00 98.31 112 PRO A N 1
ATOM 880 C CA . PRO A 1 112 ? -1.851 1.169 -5.530 1.00 98.31 112 PRO A CA 1
ATOM 881 C C . PRO A 1 112 ? -2.500 2.498 -5.122 1.00 98.31 112 PRO A C 1
ATOM 883 O O . PRO A 1 112 ? -2.586 3.438 -5.909 1.00 98.31 112 PRO A O 1
ATOM 886 N N . VAL A 1 113 ? -2.948 2.595 -3.872 1.00 97.94 113 VAL A N 1
ATOM 887 C CA . VAL A 1 113 ? -3.635 3.796 -3.365 1.00 97.94 113 VAL A CA 1
ATOM 888 C C . VAL A 1 113 ? -2.727 5.035 -3.339 1.00 97.94 113 VAL A C 1
ATOM 890 O O . VAL A 1 113 ? -3.186 6.145 -3.604 1.00 97.94 113 VAL A O 1
ATOM 893 N N . LEU A 1 114 ? -1.457 4.873 -2.955 1.00 97.94 114 LEU A N 1
ATOM 894 C CA . LEU A 1 114 ? -0.582 5.987 -2.574 1.00 97.94 114 LEU A CA 1
ATOM 895 C C . LEU A 1 114 ? 0.449 6.394 -3.635 1.00 97.94 114 LEU A C 1
ATOM 897 O O . LEU A 1 114 ? 0.962 7.513 -3.540 1.00 97.94 114 LEU A O 1
ATOM 901 N N . ASN A 1 115 ? 0.770 5.544 -4.618 1.00 97.88 115 ASN A N 1
ATOM 902 C CA . ASN A 1 115 ? 1.624 5.958 -5.736 1.00 97.88 115 ASN A CA 1
ATOM 903 C C . ASN A 1 115 ? 0.800 6.842 -6.670 1.00 97.88 115 ASN A C 1
ATOM 905 O O . ASN A 1 115 ? -0.175 6.369 -7.249 1.00 97.88 115 ASN A O 1
ATOM 909 N N . LEU A 1 116 ? 1.177 8.114 -6.788 1.00 95.06 116 LEU A N 1
ATOM 910 C CA . LEU A 1 116 ? 0.560 9.034 -7.747 1.00 95.06 116 LEU A CA 1
ATOM 911 C C . LEU A 1 116 ? 1.290 9.015 -9.088 1.00 95.06 116 LEU A C 1
ATOM 913 O O . LEU A 1 116 ? 0.659 9.082 -10.138 1.00 95.06 116 LEU A O 1
ATOM 917 N N . ASP A 1 117 ? 2.612 8.886 -9.047 1.00 95.19 117 ASP A N 1
ATOM 918 C CA . ASP A 1 117 ? 3.427 8.787 -10.248 1.00 95.19 117 ASP A CA 1
ATOM 919 C C . ASP A 1 117 ? 3.215 7.424 -10.911 1.00 95.19 117 ASP A C 1
ATOM 921 O O . ASP A 1 117 ? 3.086 6.400 -10.235 1.00 95.19 117 ASP A O 1
ATOM 925 N N . PHE A 1 118 ? 3.160 7.420 -12.246 1.00 94.06 118 PHE A N 1
ATOM 926 C CA . PHE A 1 118 ? 2.957 6.222 -13.076 1.00 94.06 118 PHE A CA 1
ATOM 927 C C . PHE A 1 118 ? 1.656 5.450 -12.799 1.00 94.06 118 PHE A C 1
ATOM 929 O O . PHE A 1 118 ? 1.493 4.316 -13.252 1.00 94.06 118 PHE A O 1
ATOM 936 N N . ASN A 1 119 ? 0.714 6.070 -12.087 1.00 96.56 119 ASN A N 1
ATOM 937 C CA . ASN A 1 119 ? -0.565 5.491 -11.715 1.00 96.56 119 ASN A CA 1
ATOM 938 C C . ASN A 1 119 ? -1.704 6.367 -12.235 1.00 96.56 119 ASN A C 1
ATOM 940 O O . ASN A 1 119 ? -2.208 7.245 -11.540 1.00 96.56 119 ASN A O 1
ATOM 944 N N . GLU A 1 120 ? -2.120 6.132 -13.478 1.00 95.44 120 GLU A N 1
ATOM 945 C CA . GLU A 1 120 ? -3.165 6.935 -14.129 1.00 95.44 120 GLU A CA 1
ATOM 946 C C . GLU A 1 120 ? -4.506 6.898 -13.382 1.00 95.44 120 GLU A C 1
ATOM 948 O O . GLU A 1 120 ? -5.301 7.834 -13.464 1.00 95.44 120 GLU A O 1
ATOM 953 N N . LYS A 1 121 ? -4.787 5.791 -12.682 1.00 95.12 121 LYS A N 1
ATOM 954 C CA . LYS A 1 121 ? -6.061 5.546 -11.996 1.00 95.12 121 LYS A CA 1
ATOM 955 C C . LYS A 1 121 ? -5.815 4.876 -10.640 1.00 95.12 121 LYS A C 1
ATOM 957 O O . LYS A 1 121 ? -6.099 3.682 -10.516 1.00 95.12 121 LYS A O 1
ATOM 962 N N . PRO A 1 122 ? -5.314 5.614 -9.630 1.00 96.00 122 PRO A N 1
ATOM 963 C CA . PRO A 1 122 ? -5.050 5.050 -8.313 1.00 96.00 122 PRO A CA 1
ATOM 964 C C . PRO A 1 122 ? -6.317 4.460 -7.701 1.00 96.00 122 PRO A C 1
ATOM 966 O O . PRO A 1 122 ? -7.400 5.047 -7.803 1.00 96.00 122 PRO A O 1
ATOM 969 N N . THR A 1 123 ? -6.191 3.310 -7.037 1.00 95.81 123 THR A N 1
ATOM 970 C CA . THR A 1 123 ? -7.315 2.733 -6.296 1.00 95.81 123 THR A CA 1
ATOM 971 C C . THR A 1 123 ? -7.725 3.700 -5.178 1.00 95.81 123 THR A C 1
ATOM 973 O O . THR A 1 123 ? -6.874 4.115 -4.388 1.00 95.81 123 THR A O 1
ATOM 976 N N . PRO A 1 124 ? -9.010 4.082 -5.061 1.00 94.69 124 PRO A N 1
ATOM 977 C CA . PRO A 1 124 ? -9.438 4.968 -3.990 1.00 94.69 124 PRO A CA 1
ATOM 978 C C . PRO A 1 124 ? -9.279 4.284 -2.631 1.00 94.69 124 PRO A C 1
ATOM 980 O O . PRO A 1 124 ? -9.646 3.119 -2.468 1.00 94.69 124 PRO A O 1
ATOM 983 N N . LEU A 1 125 ? -8.793 5.02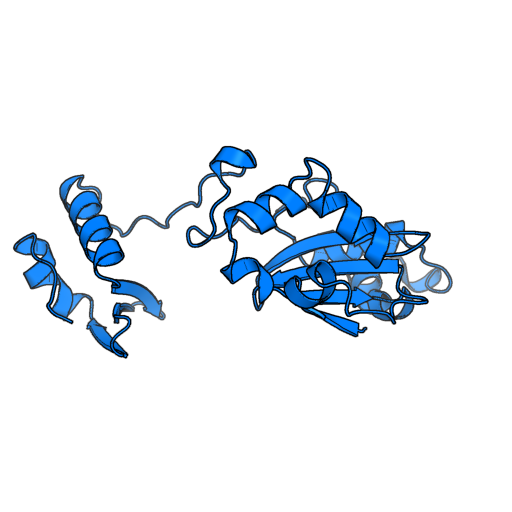0 -1.626 1.00 94.81 125 LEU A N 1
ATOM 984 C CA . LEU A 1 125 ? -8.712 4.512 -0.257 1.00 94.81 125 LEU A CA 1
ATOM 985 C C . LEU A 1 125 ? -10.133 4.215 0.266 1.00 94.81 125 LEU A C 1
ATOM 987 O O . LEU A 1 125 ? -10.953 5.137 0.336 1.00 94.81 125 LEU A O 1
ATOM 991 N N . PRO A 1 126 ? -10.461 2.976 0.675 1.00 92.56 126 PRO A N 1
ATOM 992 C CA . PRO A 1 126 ? -11.789 2.674 1.199 1.00 92.56 126 PRO A CA 1
ATOM 993 C C . PRO A 1 126 ? -12.100 3.431 2.493 1.00 92.56 126 PRO A C 1
ATOM 995 O O . PRO A 1 126 ? -11.217 3.664 3.316 1.00 92.56 126 PRO A O 1
ATOM 998 N N . ALA A 1 127 ? -13.379 3.743 2.718 1.00 88.81 127 ALA A N 1
ATOM 999 C CA . ALA A 1 127 ? -13.836 4.536 3.867 1.00 88.81 127 ALA A CA 1
ATOM 1000 C C . ALA A 1 127 ? -13.505 3.930 5.243 1.00 88.81 127 ALA A C 1
ATOM 1002 O O . ALA A 1 127 ? -13.454 4.656 6.230 1.00 88.81 127 ALA A O 1
ATOM 1003 N N . ARG A 1 128 ? -13.272 2.611 5.312 1.00 90.44 128 ARG A N 1
ATOM 1004 C CA . ARG A 1 128 ? -12.861 1.930 6.550 1.00 90.44 128 ARG A CA 1
ATOM 1005 C C . ARG A 1 128 ? -11.466 2.340 7.036 1.00 90.44 128 ARG A C 1
ATOM 1007 O O . ARG A 1 128 ? -11.170 2.151 8.209 1.00 90.44 128 ARG A O 1
ATOM 1014 N N . TYR A 1 129 ? -10.619 2.877 6.155 1.00 92.25 129 TYR A N 1
ATOM 1015 C CA . TYR A 1 129 ? -9.290 3.355 6.523 1.00 92.25 129 TYR A CA 1
ATOM 1016 C C . TYR A 1 129 ? -9.322 4.841 6.849 1.00 92.25 129 TYR A C 1
ATOM 1018 O O . TYR A 1 129 ? -9.968 5.641 6.175 1.00 92.25 129 TYR A O 1
ATOM 1026 N N . ARG A 1 130 ? -8.561 5.219 7.871 1.00 91.38 130 ARG A N 1
ATOM 1027 C CA . ARG A 1 130 ? -8.282 6.615 8.200 1.00 91.38 130 ARG A CA 1
ATOM 1028 C C . ARG A 1 130 ? -7.199 7.135 7.260 1.00 91.38 130 ARG A C 1
ATOM 1030 O O . ARG A 1 130 ? -6.278 6.398 6.917 1.00 91.38 130 ARG A O 1
ATOM 1037 N N . GLY A 1 131 ? -7.272 8.410 6.888 1.00 88.75 131 GLY A N 1
ATOM 1038 C CA . GLY A 1 131 ? -6.194 9.067 6.144 1.00 88.75 131 GLY A CA 1
ATOM 1039 C C . GLY A 1 131 ? -6.630 9.983 5.015 1.00 88.75 131 GLY A C 1
ATOM 1040 O O . GLY A 1 131 ? -5.805 10.771 4.582 1.00 88.75 131 GLY A O 1
ATOM 1041 N N . HIS A 1 132 ? -7.895 9.970 4.577 1.00 91.12 132 HIS A N 1
ATOM 1042 C CA . HIS A 1 132 ? -8.328 10.786 3.430 1.00 91.12 132 HIS A CA 1
ATOM 1043 C C . HIS A 1 132 ? -7.949 12.263 3.560 1.00 91.12 132 HIS A C 1
ATOM 1045 O O . HIS A 1 132 ? -7.290 12.803 2.681 1.00 91.12 132 HIS A O 1
ATOM 1051 N N . ALA A 1 133 ? -8.290 12.897 4.686 1.00 87.44 133 ALA A N 1
ATOM 1052 C CA . ALA A 1 133 ? -7.950 14.299 4.922 1.00 87.44 133 ALA A CA 1
ATOM 1053 C C . ALA A 1 133 ? -6.438 14.512 5.119 1.00 87.44 133 ALA A C 1
ATOM 1055 O O . ALA A 1 133 ? -5.848 15.366 4.466 1.00 87.44 133 ALA A O 1
ATOM 1056 N N . ALA A 1 134 ? -5.805 13.714 5.986 1.00 88.75 134 ALA A N 1
ATOM 1057 C CA . ALA A 1 134 ? -4.391 13.871 6.339 1.00 88.75 134 ALA A CA 1
ATOM 1058 C C . ALA A 1 134 ? -3.442 13.638 5.150 1.00 88.75 134 ALA A C 1
ATOM 1060 O O . ALA A 1 134 ? -2.413 14.295 5.039 1.00 88.75 134 ALA A O 1
ATOM 1061 N N . LEU A 1 135 ? -3.805 12.723 4.251 1.00 91.44 135 LEU A N 1
ATOM 1062 C CA . LEU A 1 135 ? -3.019 12.340 3.079 1.00 91.44 135 LEU A CA 1
ATOM 1063 C C . LEU A 1 135 ? -3.432 13.099 1.812 1.00 91.44 135 LEU A C 1
ATOM 1065 O O . LEU A 1 135 ? -2.860 12.840 0.755 1.00 91.44 135 LEU A O 1
ATOM 1069 N N . GLN A 1 136 ? -4.412 14.007 1.913 1.00 92.75 136 GLN A N 1
ATOM 1070 C CA . GLN A 1 136 ? -4.998 14.739 0.784 1.00 92.75 136 GLN A CA 1
ATOM 1071 C C . GLN A 1 136 ? -5.514 13.804 -0.325 1.00 92.75 136 GLN A C 1
ATOM 1073 O O . GLN A 1 136 ? -5.390 14.089 -1.513 1.00 92.75 136 GLN A O 1
ATOM 1078 N N . LEU A 1 137 ? -6.080 12.659 0.064 1.00 90.25 137 LEU A N 1
ATOM 1079 C CA . LEU A 1 137 ? -6.674 11.710 -0.872 1.00 90.25 137 LEU A CA 1
ATOM 1080 C C . LEU A 1 137 ? -8.136 12.083 -1.140 1.00 90.25 137 LEU A C 1
ATOM 1082 O O . LEU A 1 137 ? -8.809 12.599 -0.235 1.00 90.25 137 LEU A O 1
ATOM 1086 N N . PRO A 1 138 ? -8.665 11.783 -2.343 1.00 85.38 138 PRO A N 1
ATOM 1087 C CA . PRO A 1 138 ? -10.078 11.967 -2.636 1.00 85.38 138 PRO A CA 1
ATOM 1088 C C . PRO A 1 138 ? -10.916 11.310 -1.549 1.00 85.38 138 PRO A C 1
ATOM 1090 O O . PRO A 1 138 ? -10.671 10.157 -1.188 1.00 85.38 138 PRO A O 1
ATOM 1093 N N . LYS A 1 139 ? -11.898 12.042 -1.008 1.00 81.31 139 LYS A N 1
ATOM 1094 C CA . LYS A 1 139 ? -12.846 11.458 -0.056 1.00 81.31 139 LYS A CA 1
ATOM 1095 C C . LYS A 1 139 ? -13.436 10.204 -0.691 1.00 81.31 139 LYS A C 1
ATOM 1097 O O . LYS A 1 139 ? -13.695 10.219 -1.898 1.00 81.31 139 LYS A O 1
ATOM 1102 N N . PRO A 1 140 ? -13.649 9.135 0.093 1.00 75.75 140 PRO A N 1
ATOM 1103 C CA . PRO A 1 140 ? -14.249 7.953 -0.471 1.00 75.75 140 PRO A CA 1
ATOM 1104 C C . PRO A 1 140 ? -15.589 8.415 -1.020 1.00 75.75 140 PRO A C 1
ATOM 1106 O O . PRO A 1 140 ? -16.380 9.036 -0.297 1.00 75.75 140 PRO A O 1
ATOM 1109 N N . VAL A 1 141 ? -15.817 8.163 -2.307 1.00 66.19 141 VAL A N 1
ATOM 1110 C CA . VAL A 1 141 ? -17.162 8.231 -2.853 1.00 66.19 141 VAL A CA 1
ATOM 1111 C C . VAL A 1 141 ? -17.860 7.088 -2.146 1.00 66.19 141 VAL A C 1
ATOM 1113 O O . VAL A 1 141 ? -17.812 5.935 -2.565 1.00 66.19 141 VAL A O 1
ATOM 1116 N N . SER A 1 142 ? -18.400 7.383 -0.963 1.00 55.75 142 SER A N 1
ATOM 1117 C CA . SER A 1 142 ? -19.439 6.563 -0.392 1.00 55.75 142 SER A CA 1
ATOM 1118 C C . SER A 1 142 ? -20.430 6.512 -1.534 1.00 55.75 142 SER A C 1
ATOM 1120 O O . SER A 1 142 ? -20.925 7.565 -1.936 1.00 55.75 142 SER A O 1
ATOM 1122 N N . ASN A 1 143 ? -20.595 5.343 -2.156 1.00 49.03 143 ASN A N 1
ATOM 1123 C CA . ASN A 1 143 ? -21.761 5.092 -2.979 1.00 49.03 143 ASN A CA 1
ATOM 1124 C C . ASN A 1 143 ? -22.898 5.313 -2.006 1.00 49.03 143 ASN A C 1
ATOM 1126 O O . ASN A 1 143 ? -23.204 4.432 -1.203 1.00 49.03 143 ASN A O 1
ATOM 1130 N N . VAL A 1 144 ? -23.345 6.568 -1.961 1.00 46.50 144 VAL A N 1
ATOM 1131 C CA . VAL A 1 144 ? -24.247 7.083 -0.959 1.00 46.50 144 VAL A CA 1
ATOM 1132 C C . VAL A 1 144 ? -25.381 6.089 -1.005 1.00 46.50 144 VAL A C 1
ATOM 1134 O O . VAL A 1 144 ? -25.914 5.799 -2.081 1.00 46.50 144 VAL A O 1
ATOM 1137 N N . SER A 1 145 ? -25.658 5.476 0.147 1.00 47.59 145 SER A N 1
ATOM 1138 C CA . SER A 1 145 ? -26.901 4.741 0.330 1.00 47.59 145 SER A CA 1
ATOM 1139 C C . SER A 1 145 ? -27.987 5.594 -0.333 1.00 47.59 145 SER A C 1
ATOM 1141 O O . SER A 1 145 ? -27.963 6.798 -0.084 1.00 47.59 145 SER A O 1
ATOM 1143 N N . PRO A 1 146 ? -28.834 5.061 -1.231 1.00 47.66 146 PRO A N 1
ATOM 1144 C CA . PRO A 1 146 ? -29.625 5.824 -2.217 1.00 47.66 146 PRO A CA 1
ATOM 1145 C C . PRO A 1 146 ? -30.591 6.878 -1.639 1.00 47.66 146 PRO A C 1
ATOM 1147 O O . PRO A 1 146 ? -31.401 7.462 -2.347 1.00 47.66 146 PRO A O 1
ATOM 1150 N N . THR A 1 147 ? -30.524 7.137 -0.347 1.00 55.88 147 THR A N 1
ATOM 1151 C CA . THR A 1 147 ? -31.350 8.052 0.401 1.00 55.88 147 THR A CA 1
ATOM 1152 C C . THR A 1 147 ? -30.662 9.395 0.618 1.00 55.88 147 THR A C 1
ATOM 1154 O O . THR A 1 147 ? -29.621 9.510 1.271 1.00 55.88 147 THR A O 1
ATOM 1157 N N . THR A 1 148 ? -31.294 10.424 0.070 1.00 56.97 148 THR A N 1
ATOM 1158 C CA . THR A 1 148 ? -30.853 11.819 0.015 1.00 56.97 148 THR A CA 1
ATOM 1159 C C . THR A 1 148 ? -31.105 12.611 1.303 1.00 56.97 148 THR A C 1
ATOM 1161 O O . THR A 1 148 ? -30.682 13.764 1.384 1.00 56.97 148 THR A O 1
ATOM 1164 N N . SER A 1 149 ? -31.749 12.036 2.329 1.00 79.38 149 SER A N 1
ATOM 1165 C CA . SER A 1 149 ? -32.157 12.804 3.512 1.00 79.38 149 SER A CA 1
ATOM 1166 C C . SER A 1 149 ? -31.045 12.932 4.578 1.00 79.38 149 SER A C 1
ATOM 1168 O O . SER A 1 149 ? -30.310 11.976 4.853 1.00 79.38 149 SER A O 1
ATOM 1170 N N . PRO A 1 150 ? -30.910 14.097 5.246 1.00 79.75 150 PRO A N 1
ATOM 1171 C CA . PRO A 1 150 ? -30.037 14.252 6.414 1.00 79.75 150 PRO A CA 1
ATOM 1172 C C . PRO A 1 150 ? -30.358 13.279 7.561 1.00 79.75 150 PRO A C 1
ATOM 1174 O O . PRO A 1 150 ? -29.451 12.838 8.267 1.00 79.75 150 PRO A O 1
ATOM 1177 N N . GLN A 1 151 ? -31.632 12.912 7.725 1.00 79.69 151 GLN A N 1
ATOM 1178 C CA . GLN A 1 151 ? -32.098 11.981 8.758 1.00 79.69 151 GLN A CA 1
ATOM 1179 C C . GLN A 1 151 ? -31.541 10.572 8.531 1.00 79.69 151 GLN A C 1
ATOM 1181 O O . GLN A 1 151 ? -31.061 9.938 9.472 1.00 79.69 151 GLN A O 1
ATOM 1186 N N . ASP A 1 152 ? -31.490 10.128 7.274 1.00 80.25 152 ASP A N 1
ATOM 1187 C CA . ASP A 1 152 ? -30.887 8.849 6.909 1.00 80.25 152 ASP A CA 1
ATOM 1188 C C . ASP A 1 152 ? -29.395 8.811 7.222 1.00 80.25 152 ASP A C 1
ATOM 1190 O O . ASP A 1 152 ? -28.901 7.823 7.757 1.00 80.25 152 ASP A O 1
ATOM 1194 N N . ARG A 1 153 ? -28.662 9.902 6.968 1.00 79.69 153 ARG A N 1
ATOM 1195 C CA . ARG A 1 153 ? -27.230 9.983 7.309 1.00 79.69 153 ARG A CA 1
ATOM 1196 C C . ARG A 1 153 ? -26.993 9.862 8.812 1.00 79.69 153 ARG A C 1
ATOM 1198 O O . ARG A 1 153 ? -26.092 9.139 9.234 1.00 79.69 153 ARG A O 1
ATOM 1205 N N . ILE A 1 154 ? -27.804 10.547 9.619 1.00 82.44 154 ILE A N 1
ATOM 1206 C CA . ILE A 1 154 ? -27.735 10.459 11.085 1.00 82.44 154 ILE A CA 1
ATOM 1207 C C . ILE A 1 154 ? -28.003 9.022 11.535 1.00 82.44 154 ILE A C 1
ATOM 1209 O O . ILE A 1 154 ? -27.285 8.493 12.386 1.00 82.44 154 ILE A O 1
ATOM 1213 N N . TRP A 1 155 ? -29.005 8.375 10.947 1.00 87.19 155 TRP A N 1
ATOM 1214 C CA . TRP A 1 155 ? -29.356 7.001 11.269 1.00 87.19 155 TRP A CA 1
ATOM 1215 C C . TRP A 1 155 ? -28.253 6.003 10.881 1.00 87.19 155 TRP A C 1
ATOM 1217 O O . TRP A 1 155 ? -27.837 5.202 11.716 1.00 87.19 155 TRP A O 1
ATOM 1227 N N . LEU A 1 156 ? -27.688 6.114 9.675 1.00 84.31 156 LEU A N 1
ATOM 1228 C CA . LEU A 1 156 ? -26.556 5.300 9.212 1.00 84.31 156 LEU A CA 1
ATOM 1229 C C . LEU A 1 156 ? -25.327 5.437 10.125 1.00 84.31 156 LEU A C 1
ATOM 1231 O O . LEU A 1 156 ? -24.673 4.445 10.449 1.00 84.31 156 LEU A O 1
ATOM 1235 N N . ASN A 1 157 ? -25.034 6.653 10.592 1.00 80.50 157 ASN A N 1
ATOM 1236 C CA . ASN A 1 157 ? -23.954 6.876 11.552 1.00 80.50 157 ASN A CA 1
ATOM 1237 C C . ASN A 1 157 ? -24.230 6.171 12.889 1.00 80.50 157 ASN A C 1
ATOM 1239 O O . ASN A 1 157 ? -23.332 5.535 13.438 1.00 80.50 157 ASN A O 1
ATOM 1243 N N . ARG A 1 158 ? -25.469 6.226 13.398 1.00 87.06 158 ARG A N 1
ATOM 1244 C CA . ARG A 1 158 ? -25.866 5.505 14.623 1.00 87.06 158 ARG A CA 1
ATOM 1245 C C . ARG A 1 158 ? -25.742 3.988 14.465 1.00 87.06 158 ARG A C 1
ATOM 1247 O O . ARG A 1 158 ? -25.265 3.336 15.387 1.00 87.06 158 ARG A O 1
ATOM 1254 N N . MET A 1 159 ? -26.118 3.441 13.307 1.00 88.88 159 MET A N 1
ATOM 1255 C CA . MET A 1 159 ? -25.940 2.021 12.974 1.00 88.88 159 MET A CA 1
ATOM 1256 C C . MET A 1 159 ? -24.462 1.610 13.048 1.00 88.88 159 MET A C 1
ATOM 1258 O O . MET A 1 159 ? -24.122 0.655 13.746 1.00 88.88 159 MET A O 1
ATOM 1262 N N . SER A 1 160 ? -23.581 2.379 12.399 1.00 83.31 160 SER A N 1
ATOM 1263 C CA . SER A 1 160 ? -22.132 2.132 12.393 1.00 83.31 160 SER A CA 1
ATOM 1264 C C . SER A 1 160 ? -21.527 2.171 13.801 1.00 83.31 160 SER A C 1
ATOM 1266 O O . SER A 1 160 ? -20.790 1.265 14.188 1.00 83.31 160 SER A O 1
ATOM 1268 N N . LEU A 1 161 ? -21.912 3.160 14.619 1.00 82.38 161 LEU A N 1
ATOM 1269 C CA . LEU A 1 161 ? -21.479 3.260 16.021 1.00 82.38 161 LEU A CA 1
ATOM 1270 C C . LEU A 1 161 ? -21.920 2.062 16.875 1.00 82.38 161 LEU A C 1
ATOM 1272 O O . LEU A 1 161 ? -21.249 1.718 17.844 1.00 82.38 161 LEU A O 1
ATOM 1276 N N . GLN A 1 162 ? -23.029 1.419 16.512 1.00 88.81 162 GLN A N 1
ATOM 1277 C CA . GLN A 1 162 ? -23.537 0.216 17.170 1.00 88.81 162 GLN A CA 1
ATOM 1278 C C . GLN A 1 162 ? -22.979 -1.074 16.554 1.00 88.81 162 GLN A C 1
ATOM 1280 O O . GLN A 1 162 ? -23.411 -2.152 16.932 1.00 88.81 162 GLN A O 1
ATOM 1285 N N . GLY A 1 163 ? -22.006 -0.996 15.640 1.00 86.31 163 GLY A N 1
ATOM 1286 C CA . GLY A 1 163 ? -21.329 -2.164 15.072 1.00 86.31 163 GLY A CA 1
ATOM 1287 C C . GLY A 1 163 ? -22.063 -2.828 13.908 1.00 86.31 163 GLY A C 1
ATOM 1288 O O . GLY A 1 163 ? -21.753 -3.976 13.587 1.00 86.31 163 GLY A O 1
ATOM 1289 N N . TRP A 1 164 ? -23.024 -2.137 13.290 1.00 91.50 164 TRP A N 1
ATOM 1290 C CA . TRP A 1 164 ? -23.689 -2.588 12.072 1.00 91.50 164 TRP A CA 1
ATOM 1291 C C . TRP A 1 164 ? -23.019 -2.017 10.821 1.00 91.50 164 TRP A C 1
ATOM 1293 O O . TRP A 1 164 ? -22.796 -0.811 10.711 1.00 91.50 164 TRP A O 1
ATOM 1303 N N . VAL A 1 165 ? -22.772 -2.876 9.837 1.00 88.56 165 VAL A N 1
ATOM 1304 C CA . VAL A 1 165 ? -22.214 -2.519 8.528 1.00 88.56 165 VAL A CA 1
ATOM 1305 C C . VAL A 1 165 ? -23.118 -3.102 7.452 1.00 88.56 165 VAL A C 1
ATOM 1307 O O . VAL A 1 165 ? -23.587 -4.226 7.603 1.00 88.56 165 VAL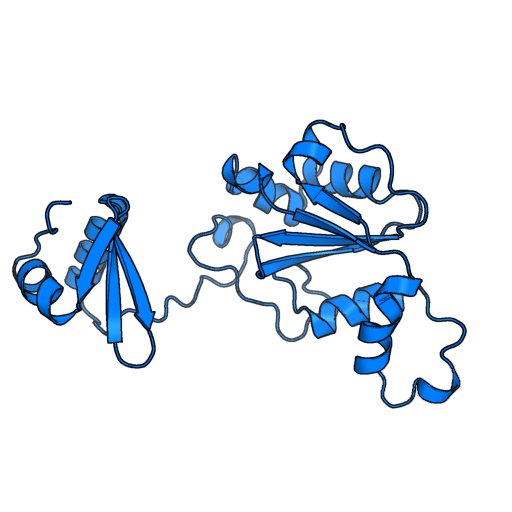 A O 1
ATOM 1310 N N . TYR A 1 166 ? -23.378 -2.366 6.374 1.00 86.62 166 TYR A N 1
ATOM 1311 C CA . TYR A 1 166 ? -24.096 -2.916 5.228 1.00 86.62 166 TYR A CA 1
ATOM 1312 C C . TYR A 1 166 ? -23.136 -3.317 4.112 1.00 86.62 166 TYR A C 1
ATOM 1314 O O . TYR A 1 166 ? -22.096 -2.695 3.893 1.00 86.62 166 TYR A O 1
ATOM 1322 N N . GLU A 1 167 ? -23.526 -4.345 3.381 1.00 85.38 167 GLU A N 1
ATOM 1323 C CA . GLU A 1 167 ? -22.837 -4.899 2.232 1.00 85.38 167 GLU A CA 1
ATOM 1324 C C . GLU A 1 167 ? -23.863 -5.054 1.105 1.00 85.38 167 GLU A C 1
ATOM 1326 O O . GLU A 1 167 ? -24.992 -5.494 1.335 1.00 85.38 167 GLU A O 1
ATOM 1331 N N . LYS A 1 168 ? -23.500 -4.666 -0.119 1.00 80.06 168 LYS A N 1
ATOM 1332 C CA . LYS A 1 168 ? -24.317 -4.971 -1.298 1.00 80.06 168 LYS A CA 1
ATOM 1333 C C . LYS A 1 168 ? -23.855 -6.298 -1.885 1.00 80.06 168 LYS A C 1
ATOM 1335 O O . LYS A 1 168 ? -22.732 -6.393 -2.369 1.00 80.06 168 LYS A O 1
ATOM 1340 N N . THR A 1 169 ? -24.736 -7.290 -1.891 1.00 77.50 169 THR A N 1
ATOM 1341 C CA . THR A 1 169 ? -24.516 -8.594 -2.522 1.00 77.50 169 THR A CA 1
ATOM 1342 C C . THR A 1 169 ? -25.465 -8.708 -3.715 1.00 77.50 169 THR A C 1
ATOM 1344 O O . THR A 1 169 ? -26.653 -9.002 -3.569 1.00 77.50 169 THR A O 1
ATOM 1347 N N . GLY A 1 170 ? -24.959 -8.391 -4.910 1.00 84.94 170 GLY A N 1
ATOM 1348 C CA . GLY A 1 170 ? -25.779 -8.266 -6.117 1.00 84.94 170 GLY A CA 1
ATOM 1349 C C . GLY A 1 170 ? -26.775 -7.107 -6.009 1.00 84.94 170 GLY A C 1
ATOM 1350 O O . GLY A 1 170 ? -26.385 -5.960 -5.790 1.00 84.94 170 GLY A O 1
ATOM 1351 N N . THR A 1 171 ? -28.068 -7.404 -6.146 1.00 82.06 171 THR A N 1
ATOM 1352 C CA . THR A 1 171 ? -29.160 -6.420 -6.018 1.00 82.06 171 THR A CA 1
ATOM 1353 C C . THR A 1 171 ? -29.638 -6.218 -4.580 1.00 82.06 171 THR A C 1
ATOM 1355 O O . THR A 1 171 ? -30.491 -5.367 -4.334 1.00 82.06 171 THR A O 1
ATOM 1358 N N . ARG A 1 172 ? -29.114 -6.989 -3.619 1.00 80.50 172 ARG A N 1
ATOM 1359 C CA . ARG A 1 172 ? -29.578 -6.981 -2.229 1.00 80.50 172 ARG A CA 1
ATOM 1360 C C . ARG A 1 172 ? -28.598 -6.244 -1.325 1.00 80.50 172 ARG A C 1
ATOM 1362 O O . ARG A 1 172 ? -27.388 -6.402 -1.454 1.00 80.50 172 ARG A O 1
ATOM 1369 N N . THR A 1 173 ? -29.136 -5.486 -0.376 1.00 86.69 173 THR A N 1
ATOM 1370 C CA . THR A 1 173 ? -28.371 -4.921 0.741 1.00 86.69 173 THR A CA 1
ATOM 1371 C C . THR A 1 173 ? -28.559 -5.819 1.961 1.00 86.69 173 THR A C 1
ATOM 1373 O O . THR A 1 173 ? -29.694 -6.089 2.363 1.00 86.69 173 THR A O 1
ATOM 1376 N N . ILE A 1 174 ? -27.449 -6.283 2.532 1.00 92.06 174 ILE A N 1
ATOM 1377 C CA . ILE A 1 174 ? -27.399 -7.088 3.753 1.00 92.06 174 ILE A CA 1
ATOM 1378 C C . ILE A 1 174 ? -26.666 -6.286 4.821 1.00 92.06 174 ILE A C 1
ATOM 1380 O O . ILE A 1 174 ? -25.582 -5.765 4.589 1.00 92.06 174 ILE A O 1
ATOM 1384 N N . TRP A 1 175 ? -27.248 -6.215 6.005 1.00 92.25 175 TRP A N 1
ATOM 1385 C CA . TRP A 1 175 ? -26.694 -5.602 7.198 1.00 92.25 175 TRP A CA 1
ATOM 1386 C C . TRP A 1 175 ? -26.104 -6.682 8.089 1.00 92.25 175 TRP A C 1
ATOM 1388 O O . TRP A 1 175 ? -26.767 -7.669 8.388 1.00 92.25 175 TRP A O 1
ATOM 1398 N N . ARG A 1 176 ? -24.862 -6.503 8.524 1.00 92.81 176 ARG A N 1
ATOM 1399 C CA . ARG A 1 176 ? -24.134 -7.423 9.395 1.00 92.81 176 ARG A CA 1
ATOM 1400 C C . ARG A 1 176 ? -23.747 -6.701 10.675 1.00 92.81 176 ARG A C 1
ATOM 1402 O O . ARG A 1 176 ? -23.189 -5.606 10.622 1.00 92.81 176 ARG A O 1
ATOM 1409 N N . HIS A 1 177 ? -24.018 -7.323 11.812 1.00 95.06 177 HIS A N 1
ATOM 1410 C CA . HIS A 1 177 ? -23.548 -6.879 13.115 1.00 95.06 177 HIS A CA 1
ATOM 1411 C C . HIS A 1 177 ? -22.361 -7.734 13.570 1.00 95.06 177 HIS A C 1
ATOM 1413 O O . HIS A 1 177 ? -22.275 -8.922 13.256 1.00 95.06 177 HIS A O 1
ATOM 1419 N N . ARG A 1 178 ? -21.469 -7.162 14.383 1.00 86.75 178 ARG A N 1
ATOM 1420 C CA . ARG A 1 178 ? -20.323 -7.881 14.976 1.00 86.75 178 ARG A CA 1
ATOM 1421 C C . ARG A 1 178 ? -20.692 -9.098 15.842 1.00 86.75 178 ARG A C 1
ATOM 1423 O O . ARG A 1 178 ? -19.832 -9.931 16.085 1.00 86.75 178 ARG A O 1
ATOM 1430 N N . SER A 1 179 ? -21.946 -9.214 16.296 1.00 93.56 179 SER A N 1
ATOM 1431 C CA . SER A 1 179 ? -22.461 -10.409 16.999 1.00 93.56 179 SER A CA 1
ATOM 1432 C C . SER A 1 179 ? -22.706 -11.602 16.067 1.00 93.56 179 SER A C 1
ATOM 1434 O O . SER A 1 179 ? -23.073 -12.670 16.540 1.00 93.56 179 SER A O 1
ATOM 1436 N N . GLY A 1 180 ? -22.553 -11.428 14.750 1.00 93.12 180 GLY A N 1
ATOM 1437 C CA . GLY A 1 180 ? -22.916 -12.423 13.738 1.00 93.12 180 GLY A CA 1
ATOM 1438 C C . GLY A 1 180 ? -24.358 -12.292 13.239 1.00 93.12 180 GLY A C 1
ATOM 1439 O O . GLY A 1 180 ? -24.720 -12.922 12.248 1.00 93.12 180 GLY A O 1
ATOM 1440 N N . LYS A 1 181 ? -25.180 -11.438 13.867 1.00 95.56 181 LYS A N 1
ATOM 1441 C CA . LYS A 1 181 ? -26.548 -11.159 13.417 1.00 95.56 181 LYS A CA 1
ATOM 1442 C C . LYS A 1 181 ? -26.543 -10.482 12.047 1.00 95.56 181 LYS A C 1
ATOM 1444 O O . LYS A 1 181 ? -25.749 -9.573 11.797 1.00 95.56 181 LYS A O 1
ATOM 1449 N N . THR A 1 182 ? -27.462 -10.898 11.180 1.00 95.06 182 THR A N 1
ATOM 1450 C CA . THR A 1 182 ? -27.658 -10.291 9.861 1.00 95.06 182 THR A CA 1
ATOM 1451 C C . THR A 1 182 ? -29.109 -9.879 9.661 1.00 95.06 182 THR A C 1
ATOM 1453 O O . THR A 1 182 ? -30.001 -10.512 10.217 1.00 95.06 182 THR A O 1
ATOM 1456 N N . LEU A 1 183 ? -29.332 -8.786 8.930 1.00 94.94 183 LEU A N 1
ATOM 1457 C CA . LEU A 1 183 ? -30.654 -8.273 8.571 1.00 94.94 183 LEU A CA 1
ATOM 1458 C C . LEU A 1 183 ? -30.653 -7.842 7.103 1.00 94.94 183 LEU A C 1
ATOM 1460 O O . LEU A 1 183 ? -29.685 -7.279 6.601 1.00 94.94 183 LEU A O 1
ATOM 1464 N N . THR A 1 184 ? -31.740 -8.087 6.397 1.00 93.94 184 THR A N 1
ATOM 1465 C CA . THR A 1 184 ? -31.986 -7.561 5.052 1.00 93.94 184 THR A CA 1
ATOM 1466 C C . THR A 1 184 ? -32.424 -6.096 5.113 1.00 93.94 184 THR A C 1
ATOM 1468 O O . THR A 1 184 ? -32.835 -5.597 6.160 1.00 93.94 184 THR A O 1
ATOM 1471 N N . GLU A 1 185 ? -32.388 -5.383 3.982 1.00 90.75 185 GLU A N 1
ATOM 1472 C CA . GLU A 1 185 ? -32.936 -4.015 3.920 1.00 90.75 185 GLU A CA 1
ATOM 1473 C C . GLU A 1 185 ? -34.414 -3.957 4.338 1.00 90.75 185 GLU A C 1
ATOM 1475 O O . GLU A 1 185 ? -34.821 -3.024 5.026 1.00 90.75 185 GLU A O 1
ATOM 1480 N N . ALA A 1 186 ? -35.207 -4.973 3.980 1.00 90.75 186 ALA A N 1
ATOM 1481 C CA . ALA A 1 186 ? -36.615 -5.055 4.359 1.00 90.75 186 ALA A CA 1
ATOM 1482 C C . ALA A 1 186 ? -36.794 -5.169 5.883 1.00 90.75 186 ALA A C 1
ATOM 1484 O O . ALA A 1 186 ? -37.657 -4.506 6.451 1.00 90.75 186 ALA A O 1
ATOM 1485 N N . GLU A 1 187 ? -35.943 -5.947 6.558 1.00 94.88 187 GLU A N 1
ATOM 1486 C CA . GLU A 1 187 ? -35.949 -6.072 8.023 1.00 94.88 187 GLU A CA 1
ATOM 1487 C C . GLU A 1 187 ? -35.399 -4.821 8.721 1.00 94.88 187 GLU A C 1
ATOM 1489 O O . GLU A 1 187 ? -35.773 -4.521 9.855 1.00 94.88 187 GLU A O 1
ATOM 1494 N N . MET A 1 188 ? -34.531 -4.065 8.047 1.00 92.44 188 MET A N 1
ATOM 1495 C CA . MET A 1 188 ? -33.989 -2.805 8.553 1.00 92.44 188 MET A CA 1
ATOM 1496 C C . MET A 1 188 ? -34.938 -1.617 8.397 1.00 92.44 188 MET A C 1
ATOM 1498 O O . MET A 1 188 ? -34.884 -0.685 9.206 1.00 92.44 188 MET A O 1
ATOM 1502 N N . ALA A 1 189 ? -35.814 -1.639 7.391 1.00 89.50 189 ALA A N 1
ATOM 1503 C CA . ALA A 1 189 ? -36.700 -0.528 7.064 1.00 89.50 189 ALA A CA 1
ATOM 1504 C C . ALA A 1 189 ? -37.551 -0.032 8.259 1.00 89.50 189 ALA A C 1
ATOM 1506 O O . ALA A 1 189 ? -37.581 1.178 8.484 1.00 89.50 189 ALA A O 1
ATOM 1507 N N . PRO A 1 190 ? -38.159 -0.887 9.109 1.00 92.00 190 PRO A N 1
ATOM 1508 C CA . PRO A 1 190 ? -38.929 -0.421 10.266 1.00 92.00 190 PRO A CA 1
ATOM 1509 C C . PRO A 1 190 ? -38.088 0.366 11.281 1.00 92.00 190 PRO A C 1
ATOM 1511 O O . PRO A 1 190 ? -38.532 1.388 11.806 1.00 92.00 190 PRO A O 1
ATOM 1514 N N . TYR A 1 191 ? -36.853 -0.073 11.541 1.00 93.06 191 TYR A N 1
ATOM 1515 C CA . TYR A 1 191 ? -35.926 0.624 12.439 1.00 93.06 191 TYR A CA 1
ATOM 1516 C C . TYR A 1 191 ? -35.539 1.987 11.879 1.00 93.06 191 TYR A C 1
ATOM 1518 O O . TYR A 1 191 ? -35.498 2.977 12.612 1.00 93.06 191 TYR A O 1
ATOM 1526 N N . ARG A 1 192 ? -35.316 2.033 10.565 1.00 89.19 192 ARG A N 1
ATOM 1527 C CA . ARG A 1 192 ? -35.011 3.245 9.816 1.00 89.19 192 ARG A CA 1
ATOM 1528 C C . ARG A 1 192 ? -36.143 4.266 9.893 1.00 89.19 192 ARG A C 1
ATOM 1530 O O . ARG A 1 192 ? -35.899 5.388 10.325 1.00 89.19 192 ARG A O 1
ATOM 1537 N N . TYR A 1 193 ? -37.375 3.864 9.577 1.00 87.25 193 TYR A N 1
ATOM 1538 C CA . TYR A 1 193 ? -38.551 4.738 9.663 1.00 87.25 193 TYR A CA 1
ATOM 1539 C C . TYR A 1 193 ? -38.819 5.228 11.090 1.00 87.25 193 TYR A C 1
ATOM 1541 O O . TYR A 1 193 ? -39.227 6.369 11.286 1.00 87.25 193 TYR A O 1
ATOM 1549 N N . ALA A 1 194 ? -38.537 4.398 12.097 1.00 90.44 194 ALA A N 1
ATOM 1550 C CA . ALA A 1 194 ? -38.677 4.769 13.503 1.00 90.44 194 ALA A CA 1
ATOM 1551 C C . ALA A 1 194 ? -37.489 5.581 14.063 1.00 90.44 194 ALA A C 1
ATOM 1553 O O . ALA A 1 194 ? -37.518 5.964 15.234 1.00 90.44 194 ALA A O 1
ATOM 1554 N N . GLY A 1 195 ? -36.413 5.790 13.293 1.00 88.75 195 GLY A N 1
ATOM 1555 C CA . GLY A 1 195 ? -35.180 6.427 13.773 1.00 88.75 195 GLY A CA 1
ATOM 1556 C C . GLY A 1 195 ? -34.452 5.646 14.882 1.00 88.75 195 GLY A C 1
ATOM 1557 O O . GLY A 1 195 ? -33.679 6.233 15.646 1.00 88.75 195 GLY A O 1
ATOM 1558 N N . ARG A 1 196 ? -34.700 4.334 14.991 1.00 92.88 196 ARG A N 1
ATOM 1559 C CA . ARG A 1 196 ? -34.152 3.416 16.008 1.00 92.88 196 ARG A CA 1
ATOM 1560 C C . ARG A 1 196 ? -33.069 2.519 15.413 1.00 92.88 196 ARG A C 1
ATOM 1562 O O . ARG A 1 196 ? -33.029 2.311 14.210 1.00 92.88 196 ARG A O 1
ATOM 1569 N N . VAL A 1 197 ? -32.213 1.948 16.255 1.00 91.44 197 VAL A N 1
ATOM 1570 C CA . VAL A 1 197 ? -31.204 0.953 15.849 1.00 91.44 197 VAL A CA 1
ATOM 1571 C C . VAL A 1 197 ? -31.640 -0.431 16.355 1.00 91.44 197 VAL A C 1
ATOM 1573 O O . VAL A 1 197 ? -32.101 -0.516 17.499 1.00 91.44 197 VAL A O 1
ATOM 1576 N N . PRO A 1 198 ? -31.533 -1.510 15.556 1.00 92.38 198 PRO A N 1
ATOM 1577 C CA . PRO A 1 198 ? -31.820 -2.860 16.027 1.00 92.38 198 PRO A CA 1
ATOM 1578 C C . PRO A 1 198 ? -30.879 -3.260 17.162 1.00 92.38 198 PRO A C 1
ATOM 1580 O O . PRO A 1 198 ? -29.679 -2.981 17.123 1.00 92.38 198 PRO A O 1
ATOM 1583 N N . ARG A 1 199 ? -31.417 -3.966 18.161 1.00 90.38 199 ARG A N 1
ATOM 1584 C CA . ARG A 1 199 ? -30.590 -4.579 19.206 1.00 90.38 199 ARG A CA 1
ATOM 1585 C C . ARG A 1 199 ? -29.813 -5.765 18.619 1.00 90.38 199 ARG A C 1
ATOM 1587 O O . ARG A 1 199 ? -30.371 -6.541 17.828 1.00 90.38 199 ARG A O 1
ATOM 1594 N N . ALA A 1 200 ? -28.533 -5.815 18.982 1.00 80.31 200 ALA A N 1
ATOM 1595 C CA . ALA A 1 200 ? -27.554 -6.833 18.606 1.00 80.31 200 ALA A CA 1
ATOM 1596 C C . ALA A 1 200 ? -27.972 -8.252 18.993 1.00 80.31 200 ALA A C 1
ATOM 1598 O O . ALA A 1 200 ? -28.738 -8.383 19.972 1.00 80.31 200 ALA A O 1
#

Radius of gyration: 20.96 Å; chains: 1; bounding box: 59×28×48 Å

Secondary structure (DSSP, 8-state):
-EEEEHHHHHTT-----TT--EEEEEETTEEEEEEE-SS-HHHHHHHHHHTT-HHHHHHHHTTTGGGG-EEEEE-GGGGHHHHHHH-TTGGGTTT---HHHHHHHHHHHH--SS--TT-SSPPPPPTTSS-TTTTTPPPP-----S---HHHHHHHHHHHHTTEEEEEETTEEEEEETTS-EEEHHHHHHHHHTT-----

pLDDT: mean 89.18, std 11.81, range [46.5, 98.62]